Protein AF-A0A7W1N131-F1 (afdb_monomer_lite)

Sequence (210 aa):
MSRPLPNRALHAVFGRINRRRQWHELPFPISLLNLLSLRLDLRDKNLFDSSQKIQEHGTEEPPAEARTARTPEGLWNDLNDPEMGSSGSSFSRNIDPRRVRPEKPPRLYDPSPREVSLELMTRDEFKPATTLNVLAAAWIQFENHNWFFHGRGEPDQILEVPLEPGDHWPEGDPMYIRRTVSVPAHHGGASGDRSGSAGSSAGRNGGGQS

Secondary structure (DSSP, 8-state):
-PPPHHHHHHHHHHHHHTTTS-GGGS-HHHHHHHHHHHHHHHHHHS-B--SSPPPSS-SSPPPGGGGTS--TT-TTSSSS-TTTT-TTPPP-BSS-GGG-----TTGGGSS-HHHHIIIII--SS----TT--HHHHHHHHHHHHHH-------TT-EEEEPPPTT---TT-SSEEEEPPP---SS-----S------------------

Foldseek 3Di:
DDDDPVLVVLCVVLVVVVVPDPLVRDDPVSSVSSVVSVVSVLVVQFWAAFQDDAFPAAPDQDDPVLVPDADPQRACVPVRGRCVQGPPDDDTTRHDVVVDDDDDPPVVCVPHPVVCCVPPVDDPDDDDPPVDDVVVVVVVVVVCVVRDDQDPADPPQWDFGADDPPDDDPVDHGDIDHDGDDDDRHDPDPPDDPDDDPPDPPDDDDDDDD

Radius of gyration: 24.12 Å; chains: 1; bounding box: 49×58×66 Å

Structure (mmCIF, N/CA/C/O backbone):
data_AF-A0A7W1N131-F1
#
_entry.id   AF-A0A7W1N131-F1
#
loop_
_atom_site.group_PDB
_atom_site.id
_atom_site.type_symbol
_atom_site.label_atom_id
_atom_site.label_alt_id
_atom_site.label_comp_id
_atom_site.label_asym_id
_atom_site.label_entity_id
_atom_site.label_seq_id
_atom_site.pdbx_PDB_ins_code
_atom_site.Cartn_x
_atom_site.Cartn_y
_atom_site.Cartn_z
_atom_site.occupancy
_atom_site.B_iso_or_equiv
_atom_site.auth_seq_id
_atom_site.auth_comp_id
_atom_site.auth_asym_id
_atom_site.auth_atom_id
_atom_site.pdbx_PDB_model_num
ATOM 1 N N . MET A 1 1 ? -3.889 1.686 -25.095 1.00 50.09 1 MET A N 1
ATOM 2 C CA . MET A 1 1 ? -2.960 0.990 -26.015 1.00 50.09 1 MET A CA 1
ATOM 3 C C . MET A 1 1 ? -3.335 -0.484 -26.105 1.00 50.09 1 MET A C 1
ATOM 5 O O . MET A 1 1 ? -3.757 -1.055 -25.105 1.00 50.09 1 MET A O 1
ATOM 9 N N . SER A 1 2 ? -3.231 -1.094 -27.286 1.00 67.31 2 SER A N 1
ATOM 10 C CA . SER A 1 2 ? -3.505 -2.525 -27.478 1.00 67.31 2 SER A CA 1
ATOM 11 C C . SER A 1 2 ? -2.380 -3.367 -26.874 1.00 67.31 2 SER A C 1
ATOM 13 O O . SER A 1 2 ? -1.212 -3.140 -27.175 1.00 67.31 2 SER A O 1
ATOM 15 N N . ARG A 1 3 ? -2.725 -4.337 -26.017 1.00 80.44 3 ARG A N 1
ATOM 16 C CA . ARG A 1 3 ? -1.750 -5.213 -25.341 1.00 80.44 3 ARG A CA 1
ATOM 17 C C . ARG A 1 3 ? -0.919 -6.001 -26.370 1.00 80.44 3 ARG A C 1
ATOM 19 O O . ARG A 1 3 ? -1.519 -6.522 -27.320 1.00 80.44 3 ARG A O 1
ATOM 26 N N . PRO A 1 4 ? 0.401 -6.174 -26.166 1.00 86.88 4 PRO A N 1
ATOM 27 C CA . PRO A 1 4 ? 1.233 -7.011 -27.027 1.00 86.88 4 PRO A CA 1
ATOM 28 C C . PRO A 1 4 ? 0.665 -8.430 -27.170 1.00 86.88 4 PRO A C 1
ATOM 30 O O . PRO A 1 4 ? 0.125 -8.995 -26.213 1.00 86.88 4 PRO A O 1
ATOM 33 N N . LEU A 1 5 ? 0.802 -9.029 -28.356 1.00 87.19 5 LEU A N 1
ATOM 34 C CA . LEU A 1 5 ? 0.310 -10.387 -28.633 1.00 87.19 5 LEU A CA 1
ATOM 35 C C . LEU A 1 5 ? 0.830 -11.447 -27.638 1.00 87.19 5 LEU A C 1
ATOM 37 O O . LEU A 1 5 ? 0.005 -12.235 -27.168 1.00 87.19 5 LEU A O 1
ATOM 41 N N . PRO A 1 6 ? 2.119 -11.449 -27.232 1.00 89.31 6 PRO A N 1
ATOM 42 C CA . PRO A 1 6 ? 2.617 -12.400 -26.236 1.00 89.31 6 PRO A CA 1
ATOM 43 C C . PRO A 1 6 ? 1.904 -12.281 -24.882 1.00 89.31 6 PRO A C 1
ATOM 45 O O . PRO A 1 6 ? 1.507 -13.293 -24.309 1.00 89.31 6 PRO A O 1
ATOM 48 N N . ASN A 1 7 ? 1.648 -11.056 -24.406 1.00 91.50 7 ASN A N 1
ATOM 49 C CA . ASN A 1 7 ? 0.940 -10.821 -23.142 1.00 91.50 7 ASN A CA 1
ATOM 50 C C . ASN A 1 7 ? -0.492 -11.362 -23.207 1.00 91.50 7 ASN A C 1
ATOM 52 O O . ASN A 1 7 ? -0.981 -11.968 -22.256 1.00 91.50 7 ASN A O 1
ATOM 56 N N . ARG A 1 8 ? -1.171 -11.174 -24.347 1.00 91.19 8 ARG A N 1
ATOM 57 C CA . ARG A 1 8 ? -2.528 -11.698 -24.564 1.00 91.19 8 ARG A CA 1
ATOM 58 C C . ARG A 1 8 ? -2.553 -13.224 -24.577 1.00 91.19 8 ARG A C 1
ATOM 60 O O . ARG A 1 8 ? -3.472 -13.807 -24.008 1.00 91.19 8 ARG A O 1
ATOM 67 N N . ALA A 1 9 ? -1.564 -13.855 -25.207 1.00 93.25 9 ALA A N 1
ATOM 68 C CA . ALA A 1 9 ? -1.443 -15.309 -25.248 1.00 93.25 9 ALA A CA 1
ATOM 69 C C . ALA A 1 9 ? -1.179 -15.889 -23.850 1.00 93.25 9 ALA A C 1
ATOM 71 O O . ALA A 1 9 ? -1.904 -16.787 -23.421 1.00 93.25 9 ALA A O 1
ATOM 72 N N . LEU A 1 10 ? -0.215 -15.322 -23.113 1.00 94.12 10 LEU A N 1
ATOM 73 C CA . LEU A 1 10 ? 0.076 -15.700 -21.725 1.00 94.12 10 LEU A CA 1
ATOM 74 C C . LEU A 1 10 ? -1.170 -15.571 -20.841 1.00 94.12 10 LEU A C 1
ATOM 76 O O . LEU A 1 10 ? -1.561 -16.546 -20.199 1.00 94.12 10 LEU A O 1
ATOM 80 N N . HIS A 1 11 ? -1.855 -14.424 -20.902 1.00 94.50 11 HIS A N 1
ATOM 81 C CA . HIS A 1 11 ? -3.104 -14.196 -20.176 1.00 94.50 11 HIS A CA 1
ATOM 82 C C . HIS A 1 11 ? -4.180 -15.232 -20.521 1.00 94.50 11 HIS A C 1
ATOM 84 O O . HIS A 1 11 ? -4.851 -15.749 -19.632 1.00 94.50 11 HIS A O 1
ATOM 90 N N . ALA A 1 12 ? -4.367 -15.560 -21.802 1.00 95.44 12 ALA A N 1
ATOM 91 C CA . ALA A 1 12 ? -5.389 -16.517 -22.220 1.00 95.44 12 ALA A CA 1
ATOM 92 C C . ALA A 1 12 ? -5.116 -17.933 -21.683 1.00 95.44 12 ALA A C 1
ATOM 94 O O . ALA A 1 12 ? -6.045 -18.621 -21.246 1.00 95.44 12 ALA A O 1
ATOM 95 N N . VAL A 1 13 ? -3.850 -18.360 -21.697 1.00 96.31 13 VAL A N 1
ATOM 96 C CA . VAL A 1 13 ? -3.423 -19.672 -21.194 1.00 96.31 13 VAL A CA 1
ATOM 97 C C . VAL A 1 13 ? -3.519 -19.715 -19.670 1.00 96.31 13 VAL A C 1
ATOM 99 O O . VAL A 1 13 ? -4.296 -20.502 -19.121 1.00 96.31 13 VAL A O 1
ATOM 102 N N . PHE A 1 14 ? -2.787 -18.842 -18.977 1.00 97.06 14 PHE A N 1
ATOM 103 C CA . PHE A 1 14 ? -2.721 -18.859 -17.517 1.00 97.06 14 PHE A CA 1
ATOM 104 C C . PHE A 1 14 ? -4.025 -18.410 -16.869 1.00 97.06 14 PHE A C 1
ATOM 106 O O . PHE A 1 14 ? -4.427 -18.988 -15.869 1.00 97.06 14 PHE A O 1
ATOM 113 N N . GLY A 1 15 ? -4.782 -17.502 -17.483 1.00 95.00 15 GLY A N 1
ATOM 114 C CA . GLY A 1 15 ? -6.122 -17.142 -17.022 1.00 95.00 15 GLY A CA 1
ATOM 115 C C . GLY A 1 15 ? -7.105 -18.317 -17.040 1.00 95.00 15 GLY A C 1
ATOM 116 O O . GLY A 1 15 ? -8.040 -18.345 -16.241 1.00 95.00 15 GLY A O 1
ATOM 117 N N . ARG A 1 16 ? -6.914 -19.319 -17.913 1.00 96.31 16 ARG A N 1
ATOM 118 C CA . ARG A 1 16 ? -7.695 -20.568 -17.879 1.00 96.31 16 ARG A CA 1
ATOM 119 C C . ARG A 1 16 ? -7.208 -21.527 -16.797 1.00 96.31 16 ARG A C 1
ATOM 121 O O . ARG A 1 16 ? -8.047 -22.132 -16.135 1.00 96.31 16 ARG A O 1
ATOM 128 N N . ILE A 1 17 ? -5.895 -21.651 -16.617 1.00 95.81 17 ILE A N 1
ATOM 129 C CA . ILE A 1 17 ? -5.284 -22.490 -15.572 1.00 95.81 17 ILE A CA 1
ATOM 130 C C . ILE A 1 17 ? -5.673 -21.974 -14.177 1.00 95.81 17 ILE A C 1
ATOM 132 O O . ILE A 1 17 ? -6.171 -22.744 -13.357 1.00 95.81 17 ILE A O 1
ATOM 136 N N . ASN A 1 18 ? -5.570 -20.661 -13.960 1.00 96.62 18 ASN A N 1
ATOM 137 C CA . ASN A 1 18 ? -5.811 -19.984 -12.681 1.00 96.62 18 ASN A CA 1
ATOM 138 C C . ASN A 1 18 ? -7.262 -20.066 -12.191 1.00 96.62 18 ASN A C 1
ATOM 140 O O . ASN A 1 18 ? -7.528 -19.829 -11.020 1.00 96.62 18 ASN A O 1
ATOM 144 N N . ARG A 1 19 ? -8.213 -20.457 -13.053 1.00 95.88 19 ARG A N 1
ATOM 145 C CA . ARG A 1 19 ? -9.587 -20.771 -12.620 1.00 95.88 19 ARG A CA 1
ATOM 146 C C . ARG A 1 19 ? -9.698 -22.084 -11.849 1.00 95.88 19 ARG A C 1
ATOM 148 O O . ARG A 1 19 ? -10.736 -22.330 -11.249 1.00 95.88 19 ARG A O 1
ATOM 155 N N . ARG A 1 20 ? -8.692 -22.957 -11.933 1.00 96.31 20 ARG A N 1
ATOM 156 C CA . ARG A 1 20 ? -8.717 -24.294 -11.319 1.00 96.31 20 ARG A CA 1
ATOM 157 C C . ARG A 1 20 ? -7.539 -24.581 -10.400 1.00 96.31 20 ARG A C 1
ATOM 159 O O . ARG A 1 20 ? -7.672 -25.434 -9.535 1.00 96.31 20 ARG A O 1
ATOM 166 N N . ARG A 1 21 ? -6.392 -23.945 -10.628 1.00 96.50 21 ARG A N 1
ATOM 167 C CA . ARG A 1 21 ? -5.143 -24.186 -9.899 1.00 96.50 21 ARG A CA 1
ATOM 168 C C . ARG A 1 21 ? -4.492 -22.861 -9.561 1.00 96.50 21 ARG A C 1
ATOM 170 O O . ARG A 1 21 ? -4.391 -22.012 -10.443 1.00 96.50 21 ARG A O 1
ATOM 177 N N . GLN A 1 22 ? -4.023 -22.695 -8.331 1.00 95.94 22 GLN A N 1
ATOM 178 C CA . GLN A 1 22 ? -3.212 -21.533 -7.985 1.00 95.94 22 GLN A CA 1
ATOM 179 C C . GLN A 1 22 ? -1.787 -21.678 -8.531 1.00 95.94 22 GLN A C 1
ATOM 181 O O . GLN A 1 22 ? -1.296 -22.781 -8.769 1.00 95.94 22 GLN A O 1
ATOM 186 N N . TRP A 1 23 ? -1.097 -20.553 -8.729 1.00 96.69 23 TRP A N 1
ATOM 187 C CA . TRP A 1 23 ? 0.256 -20.528 -9.299 1.00 96.69 23 TRP A CA 1
ATOM 188 C C . TRP A 1 23 ? 1.265 -21.371 -8.496 1.00 96.69 23 TRP A C 1
ATOM 190 O O . TRP A 1 23 ? 2.128 -22.017 -9.088 1.00 96.69 23 TRP A O 1
ATOM 200 N N . HIS A 1 24 ? 1.128 -21.417 -7.167 1.00 96.44 24 HIS A N 1
ATOM 201 C CA . HIS A 1 24 ? 2.013 -22.161 -6.263 1.00 96.44 24 HIS A CA 1
ATOM 202 C C . HIS A 1 24 ? 1.765 -23.679 -6.261 1.00 96.44 24 HIS A C 1
ATOM 204 O O . HIS A 1 24 ? 2.574 -24.422 -5.719 1.00 96.44 24 HIS A O 1
ATOM 210 N N . GLU A 1 25 ? 0.682 -24.153 -6.885 1.00 97.62 25 GLU A N 1
ATOM 211 C CA . GLU A 1 25 ? 0.408 -25.587 -7.064 1.00 97.62 25 GLU A CA 1
ATOM 212 C C . GLU A 1 25 ? 1.089 -26.168 -8.319 1.00 97.62 25 GLU A C 1
ATOM 214 O O . GLU A 1 25 ? 1.029 -27.373 -8.563 1.00 97.62 25 GLU A O 1
ATOM 219 N N . LEU A 1 26 ? 1.690 -25.321 -9.161 1.00 97.06 26 LEU A N 1
ATOM 220 C CA . LEU A 1 26 ? 2.312 -25.725 -10.422 1.00 97.06 26 LEU A CA 1
ATOM 221 C C . LEU A 1 26 ? 3.798 -26.066 -10.229 1.00 97.06 26 LEU A C 1
ATOM 223 O O . LEU A 1 26 ? 4.449 -25.489 -9.355 1.00 97.06 26 LEU A O 1
ATOM 227 N N . PRO A 1 27 ? 4.387 -26.919 -11.092 1.00 98.00 27 PRO A N 1
ATOM 228 C CA . PRO A 1 27 ? 5.832 -27.122 -11.119 1.00 98.00 27 PRO A CA 1
ATOM 229 C C . PRO A 1 27 ? 6.584 -25.794 -11.242 1.00 98.00 27 PRO A C 1
ATOM 231 O O . PRO A 1 27 ? 6.172 -24.918 -12.007 1.00 98.00 27 PRO A O 1
ATOM 234 N N . PHE A 1 28 ? 7.702 -25.661 -10.523 1.00 97.69 28 PHE A N 1
ATOM 235 C CA . PHE A 1 28 ? 8.413 -24.390 -10.335 1.00 97.69 28 PHE A CA 1
ATOM 236 C C . PHE A 1 28 ? 8.625 -23.559 -11.623 1.00 97.69 28 PHE A C 1
ATOM 238 O O . PHE A 1 28 ? 8.262 -22.381 -11.620 1.00 97.69 28 PHE A O 1
ATOM 245 N N . PRO A 1 29 ? 9.092 -24.120 -12.760 1.00 97.69 29 PRO A N 1
ATOM 246 C CA . PRO A 1 29 ? 9.265 -23.328 -13.982 1.00 97.69 29 PRO A CA 1
ATOM 247 C C . PRO A 1 29 ? 7.946 -22.768 -14.538 1.00 97.69 29 PRO A C 1
ATOM 249 O O . PRO A 1 29 ? 7.892 -21.644 -15.032 1.00 97.69 29 PRO A O 1
ATOM 252 N N . ILE A 1 30 ? 6.861 -23.539 -14.434 1.00 97.38 30 ILE A N 1
ATOM 253 C CA . ILE A 1 30 ? 5.528 -23.138 -14.901 1.00 97.38 30 ILE A CA 1
ATOM 254 C C . ILE A 1 30 ? 4.941 -22.082 -13.960 1.00 97.38 30 ILE A C 1
ATOM 256 O O . ILE A 1 30 ? 4.332 -21.117 -14.417 1.00 97.38 30 ILE A O 1
ATOM 260 N N . SER A 1 31 ? 5.154 -22.248 -12.655 1.00 97.69 31 SER A N 1
ATOM 261 C CA . SER A 1 31 ? 4.778 -21.278 -11.627 1.00 97.69 31 SER A CA 1
ATOM 262 C C . SER A 1 31 ? 5.412 -19.905 -11.888 1.00 97.69 31 SER A C 1
ATOM 264 O O . SER A 1 31 ? 4.710 -18.892 -11.894 1.00 97.69 31 SER A O 1
ATOM 266 N N . LEU A 1 32 ? 6.701 -19.867 -12.249 1.00 98.00 32 LEU A N 1
ATOM 267 C CA . LEU A 1 32 ? 7.396 -18.629 -12.611 1.00 98.00 32 LEU A CA 1
ATOM 268 C C . LEU A 1 32 ? 6.794 -17.952 -13.856 1.00 98.00 32 LEU A C 1
ATOM 270 O O . LEU A 1 32 ? 6.577 -16.739 -13.861 1.00 98.00 32 LEU A O 1
ATOM 274 N N . LEU A 1 33 ? 6.469 -18.726 -14.898 1.00 97.12 33 LEU A N 1
ATOM 275 C CA . LEU A 1 33 ? 5.791 -18.200 -16.091 1.00 97.12 33 LEU A CA 1
ATOM 276 C C . LEU A 1 33 ? 4.380 -17.680 -15.777 1.00 97.12 33 LEU A C 1
ATOM 278 O O . LEU A 1 33 ? 3.956 -16.663 -16.330 1.00 97.12 33 LEU A O 1
ATOM 282 N N . ASN A 1 34 ? 3.666 -18.341 -14.866 1.00 97.75 34 ASN A N 1
ATOM 283 C CA . ASN A 1 34 ? 2.354 -17.898 -14.410 1.00 97.75 34 ASN A CA 1
ATOM 284 C C . ASN A 1 34 ? 2.450 -16.559 -13.663 1.00 97.75 34 ASN A C 1
ATOM 286 O O . ASN A 1 34 ? 1.715 -15.624 -13.977 1.00 97.75 34 ASN A O 1
ATOM 290 N N . LEU A 1 35 ? 3.415 -16.421 -12.746 1.00 97.62 35 LEU A N 1
ATOM 291 C CA . LEU A 1 35 ? 3.687 -15.161 -12.048 1.00 97.62 35 LEU A CA 1
ATOM 292 C C . LEU A 1 35 ? 4.026 -14.024 -13.020 1.00 97.62 35 LEU A C 1
ATOM 294 O O . LEU A 1 35 ? 3.529 -12.910 -12.853 1.00 97.62 35 LEU A O 1
ATOM 298 N N . LEU A 1 36 ? 4.808 -14.297 -14.071 1.00 96.75 36 LEU A N 1
ATOM 299 C CA . LEU A 1 36 ? 5.061 -13.318 -15.129 1.00 96.75 36 LEU A CA 1
ATOM 300 C C . LEU A 1 36 ? 3.761 -12.902 -15.833 1.00 96.75 36 LEU A C 1
ATOM 302 O O . LEU A 1 36 ? 3.522 -11.708 -16.010 1.00 96.75 36 LEU A O 1
ATOM 306 N N . SER A 1 37 ? 2.898 -13.859 -16.192 1.00 96.62 37 SER A N 1
ATOM 307 C CA . SER A 1 37 ? 1.594 -13.560 -16.799 1.00 96.62 37 SER A CA 1
ATOM 308 C C . SER A 1 37 ? 0.731 -12.679 -15.893 1.00 96.62 37 SER A C 1
ATOM 310 O O . SER A 1 37 ? 0.180 -11.683 -16.361 1.00 96.62 37 SER A O 1
ATOM 312 N N . LEU A 1 38 ? 0.639 -13.011 -14.601 1.00 96.19 38 LEU A N 1
ATOM 313 C CA . LEU A 1 38 ? -0.103 -12.227 -13.611 1.00 96.19 38 LEU A CA 1
ATOM 314 C C . LEU A 1 38 ? 0.469 -10.810 -13.478 1.00 96.19 38 LEU A C 1
ATOM 316 O O . LEU A 1 38 ? -0.285 -9.840 -13.486 1.00 96.19 38 LEU A O 1
ATOM 320 N N . ARG A 1 39 ? 1.798 -10.664 -13.431 1.00 96.81 39 ARG A N 1
ATOM 321 C CA . ARG A 1 39 ? 2.465 -9.355 -13.376 1.00 96.81 39 ARG A CA 1
ATOM 322 C C . ARG A 1 39 ? 2.143 -8.493 -14.596 1.00 96.81 39 ARG A C 1
ATOM 324 O O . ARG A 1 39 ? 1.867 -7.307 -14.438 1.00 96.81 39 ARG A O 1
ATOM 331 N N . LEU A 1 40 ? 2.177 -9.068 -15.799 1.00 95.75 40 LEU A N 1
ATOM 332 C CA . LEU A 1 40 ? 1.840 -8.353 -17.036 1.00 95.75 40 LEU A CA 1
ATOM 333 C C . LEU A 1 40 ? 0.357 -7.958 -17.070 1.00 95.75 40 LEU A C 1
ATOM 335 O O . LEU A 1 40 ? 0.021 -6.869 -17.524 1.00 95.75 40 LEU A O 1
ATOM 339 N N . ASP A 1 41 ? -0.533 -8.809 -16.553 1.00 94.62 41 ASP A N 1
ATOM 340 C CA . ASP A 1 41 ? -1.945 -8.465 -16.369 1.00 94.62 41 ASP A CA 1
ATOM 341 C C . ASP A 1 41 ? -2.156 -7.291 -15.424 1.00 94.62 41 ASP A C 1
ATOM 343 O O . ASP A 1 41 ? -2.875 -6.361 -15.787 1.00 94.62 41 ASP A O 1
ATOM 347 N N . LEU A 1 42 ? -1.508 -7.308 -14.260 1.00 95.12 42 LEU A N 1
ATOM 348 C CA . LEU A 1 42 ? -1.612 -6.229 -13.284 1.00 95.12 42 LEU A CA 1
ATOM 349 C C . LEU A 1 42 ? -0.992 -4.929 -13.813 1.00 95.12 42 LEU A C 1
ATOM 351 O O . LEU A 1 42 ? -1.585 -3.866 -13.669 1.00 95.12 42 LEU A O 1
ATOM 355 N N . ARG A 1 43 ? 0.152 -4.986 -14.502 1.00 94.00 43 ARG A N 1
ATOM 356 C CA . ARG A 1 43 ? 0.754 -3.788 -15.110 1.00 94.00 43 ARG A CA 1
ATOM 357 C C . ARG A 1 43 ? -0.170 -3.141 -16.144 1.00 94.00 43 ARG A C 1
ATOM 359 O O . ARG A 1 43 ? -0.268 -1.922 -16.184 1.00 94.00 43 ARG A O 1
ATOM 366 N N . ASP A 1 44 ? -0.862 -3.948 -16.947 1.00 91.06 44 ASP A N 1
ATOM 367 C CA . ASP A 1 44 ? -1.734 -3.443 -18.011 1.00 91.06 44 ASP A CA 1
ATOM 368 C C . ASP A 1 44 ? -3.110 -2.972 -17.502 1.00 91.06 44 ASP A C 1
ATOM 370 O O . ASP A 1 44 ? -3.787 -2.214 -18.198 1.00 91.06 44 ASP A O 1
ATOM 374 N N . LYS A 1 45 ? -3.574 -3.464 -16.343 1.00 91.56 45 LYS A N 1
ATOM 375 C CA . LYS A 1 45 ? -4.967 -3.286 -15.879 1.00 91.56 45 LYS A CA 1
ATOM 376 C C . LYS A 1 45 ? -5.111 -2.649 -14.496 1.00 91.56 45 LYS A C 1
ATOM 378 O O . LYS A 1 45 ? -6.236 -2.343 -14.108 1.00 91.56 45 LYS A O 1
ATOM 383 N N . ASN A 1 46 ? -4.021 -2.488 -13.750 1.00 95.00 46 ASN A N 1
ATOM 384 C CA . ASN A 1 46 ? -4.029 -2.100 -12.338 1.00 95.00 46 ASN A CA 1
ATOM 385 C C . ASN A 1 46 ? -3.026 -0.982 -12.030 1.00 95.00 46 ASN A C 1
ATOM 387 O O . ASN A 1 46 ? -2.550 -0.886 -10.903 1.00 95.00 46 ASN A O 1
ATOM 391 N N . LEU A 1 47 ? -2.688 -0.143 -13.007 1.00 92.88 47 LEU A N 1
ATOM 392 C CA . LEU A 1 47 ? -1.942 1.095 -12.788 1.00 92.88 47 LEU A CA 1
ATOM 393 C C . LEU A 1 47 ? -2.810 2.250 -13.285 1.00 92.88 47 LEU A C 1
ATOM 395 O O . LEU A 1 47 ? -3.027 2.390 -14.487 1.00 92.88 47 LEU A O 1
ATOM 399 N N . PHE A 1 48 ? -3.366 3.012 -12.347 1.00 89.44 48 PHE A N 1
ATOM 400 C CA . PHE A 1 48 ? -4.190 4.182 -12.622 1.00 89.44 48 PHE A CA 1
ATOM 401 C C . PHE A 1 48 ? -3.562 5.401 -11.965 1.00 89.44 48 PHE A C 1
ATOM 403 O O . PHE A 1 48 ? -3.365 5.425 -10.744 1.00 89.44 48 PHE A O 1
ATOM 410 N N . ASP A 1 49 ? -3.288 6.408 -12.785 1.00 84.38 49 ASP A N 1
ATOM 411 C CA . ASP A 1 49 ? -2.764 7.684 -12.322 1.00 84.38 49 ASP A CA 1
ATOM 412 C C . ASP A 1 49 ? -3.802 8.421 -11.470 1.00 84.38 49 ASP A C 1
ATOM 414 O O . ASP A 1 49 ? -5.014 8.172 -11.536 1.00 84.38 49 ASP A O 1
ATOM 418 N N . SER A 1 50 ? -3.300 9.308 -10.622 1.00 74.19 50 SER A N 1
ATOM 4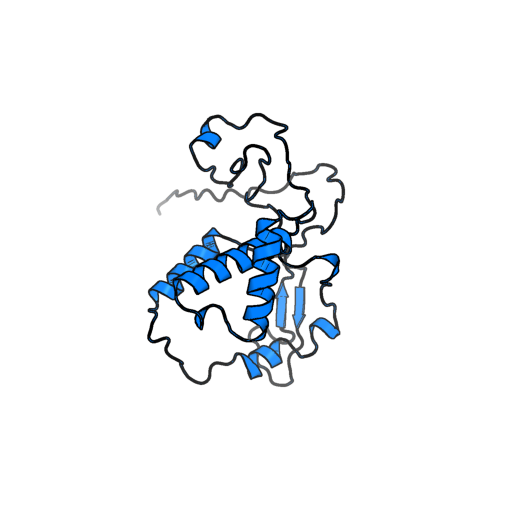19 C CA . SER A 1 50 ? -4.102 10.198 -9.793 1.00 74.19 50 SER A CA 1
ATOM 420 C C . SER A 1 50 ? -4.520 11.448 -10.590 1.00 74.19 50 SER A C 1
ATOM 422 O O . SER A 1 50 ? -4.689 11.412 -11.808 1.00 74.19 50 SER A O 1
ATOM 424 N N . SER A 1 51 ? -4.750 12.566 -9.902 1.00 66.62 51 SER A N 1
ATOM 425 C CA . SER A 1 51 ? -5.173 13.830 -10.504 1.00 66.62 51 SER A CA 1
ATOM 426 C C . SER A 1 51 ? -4.111 14.510 -11.363 1.00 66.62 51 SER A C 1
ATOM 428 O O . SER A 1 51 ? -4.471 15.382 -12.149 1.00 66.62 51 SER A O 1
ATOM 430 N N . GLN A 1 52 ? -2.836 14.138 -11.239 1.00 71.62 52 GLN A N 1
ATOM 431 C CA . GLN A 1 52 ? -1.760 14.634 -12.092 1.00 71.62 52 GLN A CA 1
ATOM 432 C C . GLN A 1 52 ? -1.417 13.582 -13.144 1.00 71.62 52 GLN A C 1
ATOM 434 O O . GLN A 1 52 ? -1.160 12.422 -12.825 1.00 71.62 52 GLN A O 1
ATOM 439 N N . LYS A 1 53 ? -1.435 13.995 -14.413 1.00 79.94 53 LYS A N 1
ATOM 440 C CA . LYS A 1 53 ? -1.003 13.137 -15.511 1.00 79.94 53 LYS A CA 1
ATOM 441 C C . LYS A 1 53 ? 0.521 13.041 -15.476 1.00 79.94 53 LYS A C 1
ATOM 443 O O . LYS A 1 53 ? 1.178 14.077 -15.434 1.00 79.94 53 LYS A O 1
ATOM 448 N N . ILE A 1 54 ? 1.039 11.818 -15.563 1.00 84.50 54 ILE A N 1
ATOM 449 C CA . ILE A 1 54 ? 2.472 11.565 -15.718 1.00 84.50 54 ILE A CA 1
ATOM 450 C C . ILE A 1 54 ? 3.004 12.310 -16.947 1.00 84.50 54 ILE A C 1
ATOM 452 O O . ILE A 1 54 ? 2.394 12.273 -18.025 1.00 84.50 54 ILE A O 1
ATOM 456 N N . GLN A 1 55 ? 4.147 12.969 -16.784 1.00 86.88 55 GLN A N 1
ATOM 457 C CA . GLN A 1 55 ? 4.835 13.632 -17.885 1.00 86.88 55 GLN A CA 1
ATOM 458 C C . GLN A 1 55 ? 5.591 12.602 -18.729 1.00 86.88 55 GLN A C 1
ATOM 460 O O . GLN A 1 55 ? 6.499 11.922 -18.266 1.00 86.88 55 GLN A O 1
ATOM 465 N N . GLU A 1 56 ? 5.209 12.476 -20.000 1.00 86.94 56 GLU A N 1
ATOM 466 C CA . GLU A 1 56 ? 5.865 11.553 -20.942 1.00 86.94 56 GLU A CA 1
ATOM 467 C C . GLU A 1 56 ? 7.146 12.150 -21.553 1.00 86.94 56 GLU A C 1
ATOM 469 O O . GLU A 1 56 ? 7.975 11.424 -22.105 1.00 86.94 56 GLU A O 1
ATOM 474 N N . HIS A 1 57 ? 7.311 13.472 -21.461 1.00 88.69 57 HIS A N 1
ATOM 475 C CA . HIS A 1 57 ? 8.438 1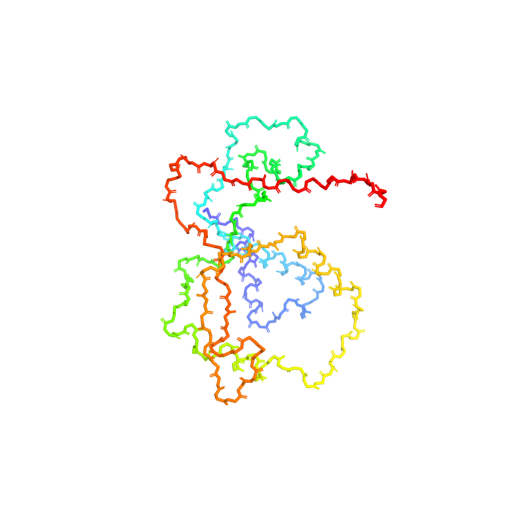4.216 -22.011 1.00 88.69 57 HIS A CA 1
ATOM 476 C C . HIS A 1 57 ? 8.889 15.281 -21.018 1.00 88.69 57 HIS A C 1
ATOM 478 O O . HIS A 1 57 ? 8.059 16.061 -20.554 1.00 88.69 57 HIS A O 1
ATOM 484 N N . GLY A 1 58 ? 10.196 15.336 -20.750 1.00 85.25 58 GLY A N 1
ATOM 485 C CA . GLY A 1 58 ? 10.779 16.368 -19.899 1.00 85.25 58 GLY A CA 1
ATOM 486 C C . GLY A 1 58 ? 10.573 17.766 -20.474 1.00 85.25 58 GLY A C 1
ATOM 487 O O . GLY A 1 58 ? 10.887 18.029 -21.637 1.00 85.25 58 GLY A O 1
ATOM 488 N N . THR A 1 59 ? 10.044 18.665 -19.650 1.00 85.38 59 THR A N 1
ATOM 489 C CA . THR A 1 59 ? 9.876 20.090 -19.975 1.00 85.38 59 THR A CA 1
ATOM 490 C C . THR A 1 59 ? 11.042 20.948 -19.494 1.00 85.38 59 THR A C 1
ATOM 492 O O . THR A 1 59 ? 11.172 22.100 -19.903 1.00 85.38 59 THR A O 1
ATOM 495 N N . GLU A 1 60 ? 11.883 20.392 -18.627 1.00 88.94 60 GLU A N 1
ATOM 496 C CA . GLU A 1 60 ? 12.975 21.064 -17.933 1.00 88.94 60 GLU A CA 1
ATOM 497 C C . GLU A 1 60 ? 14.222 20.168 -17.953 1.00 88.94 60 GLU A C 1
ATOM 499 O O . GLU A 1 60 ? 14.116 18.941 -17.953 1.00 88.94 60 GLU A O 1
ATOM 504 N N . GLU A 1 61 ? 15.411 20.774 -17.984 1.00 91.38 61 GLU A N 1
ATOM 505 C CA . GLU A 1 61 ? 16.666 20.018 -17.926 1.00 91.38 61 GLU A CA 1
ATOM 506 C C . GLU A 1 61 ? 16.941 19.591 -16.473 1.00 91.38 61 GLU A C 1
ATOM 508 O O . GLU A 1 61 ? 16.982 20.455 -15.589 1.00 91.38 61 GLU A O 1
ATOM 513 N N . PRO A 1 62 ? 17.161 18.292 -16.198 1.00 92.69 62 PRO A N 1
ATOM 514 C CA . PRO A 1 62 ? 17.442 17.822 -14.850 1.00 92.69 62 PRO A CA 1
ATOM 515 C C . PRO A 1 62 ? 18.765 18.390 -14.312 1.00 92.69 62 PRO A C 1
ATOM 517 O O . PRO A 1 62 ? 19.756 18.459 -15.052 1.00 92.69 62 PRO A O 1
ATOM 520 N N . PRO A 1 63 ? 18.848 18.699 -13.005 1.00 93.69 63 PRO A N 1
ATOM 521 C CA . PRO A 1 63 ? 20.113 19.007 -12.348 1.00 93.69 63 PRO A CA 1
ATOM 522 C C . PRO A 1 63 ? 21.153 17.912 -12.610 1.00 93.69 63 PRO A C 1
ATOM 524 O O . PRO A 1 63 ? 20.841 16.720 -12.560 1.00 93.69 63 PRO A O 1
ATOM 527 N N . ALA A 1 64 ? 22.408 18.299 -12.854 1.00 94.31 64 ALA A N 1
ATOM 528 C CA . ALA A 1 64 ? 23.466 17.349 -13.211 1.00 94.31 64 ALA A CA 1
ATOM 529 C C . ALA A 1 64 ? 23.627 16.222 -12.171 1.00 94.31 64 ALA A C 1
ATOM 531 O O . ALA A 1 64 ? 23.822 15.062 -12.528 1.00 94.31 64 ALA A O 1
ATOM 532 N N . GLU A 1 65 ? 23.483 16.559 -10.889 1.00 94.06 65 GLU A N 1
ATOM 533 C CA . GLU A 1 65 ? 23.577 15.628 -9.762 1.00 94.06 65 GLU A CA 1
ATOM 534 C C . GLU A 1 65 ? 22.454 14.582 -9.718 1.00 94.06 65 GLU A C 1
ATOM 536 O O . GLU A 1 65 ? 22.717 13.435 -9.346 1.00 94.06 65 GLU A O 1
ATOM 541 N N . ALA A 1 66 ? 21.242 14.916 -10.181 1.00 94.06 66 ALA A N 1
ATOM 542 C CA . ALA A 1 66 ? 20.090 14.008 -10.180 1.00 94.06 66 ALA A CA 1
ATOM 543 C C . ALA A 1 66 ? 20.298 12.783 -11.087 1.00 94.06 66 ALA A C 1
ATOM 545 O O . ALA A 1 66 ? 19.710 11.726 -10.877 1.00 94.06 66 ALA A O 1
ATOM 546 N N . ARG A 1 67 ? 21.200 12.885 -12.073 1.00 93.25 67 ARG A N 1
ATOM 547 C CA . ARG A 1 67 ? 21.566 11.770 -12.961 1.00 93.25 67 ARG A CA 1
ATOM 548 C C . ARG A 1 67 ? 22.418 10.704 -12.267 1.00 93.25 67 ARG A C 1
ATOM 550 O O . ARG A 1 67 ? 22.557 9.603 -12.794 1.00 93.25 67 ARG A O 1
ATOM 557 N N . THR A 1 68 ? 23.018 11.024 -11.120 1.00 95.56 68 THR A N 1
ATOM 558 C CA . THR A 1 68 ? 23.987 10.149 -10.435 1.00 95.56 68 THR A CA 1
ATOM 559 C C . THR A 1 68 ? 23.688 9.913 -8.960 1.00 95.56 68 THR A C 1
ATOM 561 O O . THR A 1 68 ? 24.230 8.976 -8.376 1.00 95.56 68 THR A O 1
ATOM 564 N N . ALA A 1 69 ? 22.840 10.737 -8.349 1.00 95.69 69 ALA A N 1
ATOM 565 C CA . ALA A 1 69 ? 22.535 10.687 -6.930 1.00 95.69 69 ALA A CA 1
ATOM 566 C C . ALA A 1 69 ? 21.035 10.865 -6.678 1.00 95.69 69 ALA A C 1
ATOM 568 O O . ALA A 1 69 ? 20.315 11.472 -7.467 1.00 95.69 69 ALA A O 1
ATOM 569 N N . ARG A 1 70 ? 20.569 10.334 -5.544 1.00 95.88 70 ARG A N 1
ATOM 570 C CA . ARG A 1 70 ? 19.206 10.567 -5.061 1.00 95.88 70 ARG A CA 1
ATOM 571 C C . ARG A 1 70 ? 19.140 11.932 -4.391 1.00 95.88 70 ARG A C 1
ATOM 573 O O . ARG A 1 70 ? 19.984 12.241 -3.552 1.00 95.88 70 ARG A O 1
ATOM 580 N N . THR A 1 71 ? 18.119 12.703 -4.727 1.00 95.00 71 THR A N 1
ATOM 581 C CA . THR A 1 71 ? 17.808 13.953 -4.033 1.00 95.00 71 THR A CA 1
ATOM 582 C C . THR A 1 71 ? 17.106 13.649 -2.699 1.00 95.00 71 THR A C 1
ATOM 584 O O . THR A 1 71 ? 16.405 12.634 -2.604 1.00 95.00 71 THR A O 1
ATOM 587 N N . PRO A 1 72 ? 17.274 14.485 -1.658 1.00 93.88 72 PRO A N 1
ATOM 588 C CA . PRO A 1 72 ? 16.636 14.262 -0.356 1.00 93.88 72 PRO A CA 1
ATOM 589 C C . PRO A 1 72 ? 15.103 14.197 -0.429 1.00 93.88 72 PRO A C 1
ATOM 591 O O . PRO A 1 72 ? 14.483 13.388 0.256 1.00 93.88 72 PRO A O 1
ATOM 594 N N . GLU A 1 73 ? 14.491 15.002 -1.298 1.00 92.25 73 GLU A N 1
ATOM 595 C CA . GLU A 1 73 ? 13.041 15.070 -1.499 1.00 92.25 73 GLU A CA 1
ATOM 596 C C . GLU A 1 73 ? 12.523 14.038 -2.516 1.00 92.25 73 GLU A C 1
ATOM 598 O O . GLU A 1 73 ? 11.309 13.929 -2.714 1.00 92.25 73 GLU A O 1
ATOM 603 N N . GLY A 1 74 ? 13.420 13.289 -3.169 1.00 94.31 74 GLY A N 1
ATOM 604 C CA . GLY A 1 74 ? 13.093 12.287 -4.188 1.00 94.31 74 GLY A CA 1
ATOM 605 C C . GLY A 1 74 ? 12.751 12.849 -5.573 1.00 94.31 74 GLY A C 1
ATOM 606 O O . GLY A 1 74 ? 12.325 12.088 -6.437 1.00 94.31 74 GLY A O 1
ATOM 607 N N . LEU A 1 75 ? 12.941 14.152 -5.796 1.00 93.62 75 LEU A N 1
ATOM 608 C CA . LEU A 1 75 ? 12.780 14.801 -7.099 1.00 93.62 75 LEU A CA 1
ATOM 609 C C . LEU A 1 75 ? 13.751 14.243 -8.148 1.00 93.62 75 LEU A C 1
ATOM 611 O O . LEU A 1 75 ? 14.871 13.839 -7.818 1.00 93.62 75 LEU A O 1
ATOM 615 N N . TRP A 1 76 ? 13.338 14.316 -9.415 1.00 94.81 76 TRP A N 1
ATOM 616 C CA . TRP A 1 76 ? 14.135 13.965 -10.595 1.00 94.81 76 TRP A CA 1
ATOM 617 C C . TRP A 1 76 ? 14.574 12.497 -10.654 1.00 94.81 76 TRP A C 1
ATOM 619 O O . TRP A 1 76 ? 15.601 12.171 -11.248 1.00 94.81 76 TRP A O 1
ATOM 629 N N . ASN A 1 77 ? 13.793 11.594 -10.048 1.00 94.19 77 ASN A N 1
ATOM 630 C CA . ASN A 1 77 ? 14.012 10.157 -10.211 1.00 94.19 77 ASN A CA 1
ATOM 631 C C . ASN A 1 77 ? 13.650 9.697 -11.632 1.00 94.19 77 ASN A C 1
ATOM 633 O O . ASN A 1 77 ? 14.419 8.975 -12.267 1.00 94.19 77 ASN A O 1
ATOM 637 N N . ASP A 1 78 ? 12.507 10.165 -12.141 1.00 93.50 78 ASP A N 1
ATOM 638 C CA . ASP A 1 78 ? 12.219 10.178 -13.572 1.00 93.50 78 ASP A CA 1
ATOM 639 C C . ASP A 1 78 ? 12.714 11.511 -14.151 1.00 93.50 78 ASP A C 1
ATOM 641 O O . ASP A 1 78 ? 12.393 12.586 -13.647 1.00 93.50 78 ASP A O 1
ATOM 645 N N . LEU A 1 79 ? 13.530 11.448 -15.203 1.00 93.50 79 LEU A N 1
ATOM 646 C CA . LEU A 1 79 ? 14.094 12.642 -15.836 1.00 93.50 79 LEU A CA 1
ATOM 647 C C . LEU A 1 79 ? 13.075 13.388 -16.707 1.00 93.50 79 LEU A C 1
ATOM 649 O O . LEU A 1 79 ? 13.329 14.528 -17.084 1.00 93.50 79 LEU A O 1
ATOM 653 N N . ASN A 1 80 ? 11.954 12.749 -17.054 1.00 93.06 80 ASN A N 1
ATOM 654 C CA . ASN A 1 80 ? 10.860 13.380 -17.787 1.00 93.06 80 ASN A CA 1
ATOM 655 C C . ASN A 1 80 ? 9.779 13.936 -16.860 1.00 93.06 80 ASN A C 1
ATOM 657 O O . ASN A 1 80 ? 9.067 14.852 -17.261 1.00 93.06 80 ASN A O 1
ATOM 661 N N . ASP A 1 81 ? 9.657 13.392 -15.649 1.00 92.19 81 ASP A N 1
ATOM 662 C CA . ASP A 1 81 ? 8.657 13.796 -14.664 1.00 92.19 81 ASP A CA 1
ATOM 663 C C . ASP A 1 81 ? 9.330 14.089 -13.311 1.00 92.19 81 ASP A C 1
ATOM 665 O O . ASP A 1 81 ? 9.494 13.184 -12.483 1.00 92.19 81 ASP A O 1
ATOM 669 N N . PRO A 1 82 ? 9.745 15.349 -13.074 1.00 92.56 82 PRO A N 1
ATOM 670 C CA . PRO A 1 82 ? 10.547 15.724 -11.910 1.00 92.56 82 PRO A CA 1
ATOM 671 C C . PRO A 1 82 ? 9.905 15.383 -10.562 1.00 92.56 82 PRO A C 1
ATOM 673 O O . PRO A 1 82 ? 10.620 15.102 -9.601 1.00 92.56 82 PRO A O 1
ATOM 676 N N . GLU A 1 83 ? 8.572 15.417 -10.475 1.00 90.81 83 GLU A N 1
ATOM 677 C CA . GLU A 1 83 ? 7.818 15.163 -9.239 1.00 90.81 83 GLU A CA 1
ATOM 678 C C . GLU A 1 83 ? 7.466 13.671 -9.059 1.00 90.81 83 GLU A C 1
ATOM 680 O O . GLU A 1 83 ? 6.927 13.276 -8.020 1.00 90.81 83 GLU A O 1
ATOM 685 N N . MET A 1 84 ? 7.772 12.802 -10.034 1.00 91.25 84 MET A N 1
ATOM 686 C CA . MET A 1 84 ? 7.397 11.391 -9.957 1.00 91.25 84 MET A CA 1
ATOM 687 C C . MET A 1 84 ? 8.077 10.686 -8.778 1.00 91.25 84 MET A C 1
ATOM 689 O O . MET A 1 84 ? 9.285 10.451 -8.765 1.00 91.25 84 MET A O 1
ATOM 693 N N . GLY A 1 85 ? 7.261 10.282 -7.800 1.00 89.75 85 GLY A N 1
ATOM 694 C CA . GLY A 1 85 ? 7.718 9.575 -6.604 1.00 89.75 85 GLY A CA 1
ATOM 695 C C . GLY A 1 85 ? 8.391 10.472 -5.563 1.00 89.75 85 GLY A C 1
ATOM 696 O O . GLY A 1 85 ? 8.920 9.949 -4.582 1.00 89.75 85 GLY A O 1
ATOM 697 N N . SER A 1 86 ? 8.364 11.797 -5.741 1.00 92.94 86 SER A N 1
ATOM 698 C CA . SER A 1 86 ? 8.892 12.730 -4.750 1.00 92.94 86 SER A CA 1
ATOM 699 C C . SER A 1 86 ? 7.979 12.829 -3.527 1.00 92.94 86 SER A C 1
ATOM 701 O O . SER A 1 86 ? 6.785 12.505 -3.563 1.00 92.94 86 SER A O 1
ATOM 703 N N . SER A 1 87 ? 8.522 13.341 -2.427 1.00 91.69 87 SER A N 1
ATOM 704 C CA . SER A 1 87 ? 7.721 13.731 -1.266 1.00 91.69 87 SER A CA 1
ATOM 705 C C . SER A 1 87 ? 6.614 14.724 -1.656 1.00 91.69 87 SER A C 1
ATOM 707 O O . SER A 1 87 ? 6.792 15.567 -2.536 1.00 91.69 87 SER A O 1
ATOM 709 N N . GLY A 1 88 ? 5.439 14.591 -1.034 1.00 86.75 88 GLY A N 1
ATOM 710 C CA . GLY A 1 88 ? 4.267 15.423 -1.336 1.00 86.75 88 GLY A CA 1
ATOM 711 C C . GLY A 1 88 ? 3.509 15.043 -2.614 1.00 86.75 88 GLY A C 1
ATOM 712 O O . GLY A 1 88 ? 2.422 15.576 -2.839 1.00 86.75 88 GLY A O 1
ATOM 713 N N . SER A 1 89 ? 4.022 14.106 -3.418 1.00 86.75 89 SER A N 1
ATOM 714 C CA . SER A 1 89 ? 3.295 13.583 -4.574 1.00 86.75 89 SER A CA 1
ATOM 715 C C . SER A 1 89 ? 2.079 12.753 -4.143 1.00 86.75 89 SER A C 1
ATOM 717 O O . SER A 1 89 ? 2.024 12.143 -3.072 1.00 86.75 89 SER A O 1
ATOM 719 N N . SER A 1 90 ? 1.045 12.762 -4.980 1.00 86.12 90 SER A N 1
ATOM 720 C CA . SER A 1 90 ? -0.195 12.035 -4.705 1.00 86.12 90 SER A CA 1
ATOM 721 C C . SER A 1 90 ? -0.036 10.518 -4.869 1.00 86.12 90 SER A C 1
ATOM 723 O O . SER A 1 90 ? 0.617 10.052 -5.801 1.00 86.12 90 SER A O 1
ATOM 725 N N . PHE A 1 91 ? -0.728 9.729 -4.041 1.00 88.06 91 PHE A N 1
ATOM 726 C CA . PHE A 1 91 ? -0.820 8.281 -4.248 1.00 88.06 91 PHE A CA 1
ATOM 727 C C . PHE A 1 91 ? -1.624 7.950 -5.510 1.00 88.06 91 PHE A C 1
ATOM 729 O O . PHE A 1 91 ? -2.759 8.416 -5.662 1.00 88.06 91 PHE A O 1
ATOM 736 N N . SER A 1 92 ? -1.085 7.073 -6.356 1.00 89.06 92 SER A N 1
ATOM 737 C CA . SER A 1 92 ? -1.801 6.455 -7.479 1.00 89.06 92 SER A CA 1
ATOM 738 C C . SER A 1 92 ? -2.770 5.362 -6.994 1.00 89.06 92 SER A C 1
ATOM 740 O O . SER A 1 92 ? -2.987 5.183 -5.787 1.00 89.06 92 SER A O 1
ATOM 742 N N . ARG A 1 93 ? -3.449 4.662 -7.911 1.00 90.44 93 ARG A N 1
ATOM 743 C CA . ARG A 1 93 ? -4.412 3.602 -7.566 1.00 90.44 93 ARG A CA 1
ATOM 744 C C . ARG A 1 93 ? -4.174 2.335 -8.376 1.00 90.44 93 ARG A C 1
ATOM 746 O O . ARG A 1 93 ? -3.898 2.386 -9.570 1.00 90.44 93 ARG A O 1
ATOM 753 N N . ASN A 1 94 ? -4.377 1.180 -7.737 1.00 94.44 94 ASN A N 1
ATOM 754 C CA . ASN A 1 94 ? -4.361 -0.115 -8.427 1.00 94.44 94 ASN A CA 1
ATOM 755 C C . ASN A 1 94 ? -5.740 -0.612 -8.880 1.00 94.44 94 ASN A C 1
ATOM 757 O O . ASN A 1 94 ? -5.856 -1.631 -9.564 1.00 94.44 94 ASN A O 1
ATOM 761 N N . ILE A 1 95 ? -6.792 0.110 -8.506 1.00 91.94 95 ILE A N 1
ATOM 762 C CA . ILE A 1 95 ? -8.168 -0.118 -8.936 1.00 91.94 95 ILE A CA 1
ATOM 763 C C . ILE A 1 95 ? -8.638 1.165 -9.609 1.00 91.94 95 ILE A C 1
ATOM 765 O O . ILE A 1 95 ? -8.334 2.252 -9.121 1.00 91.94 95 ILE A O 1
ATOM 769 N N . ASP A 1 96 ? -9.381 1.027 -10.708 1.00 89.75 96 ASP A N 1
ATOM 770 C CA . ASP A 1 96 ? -9.967 2.152 -11.437 1.00 89.75 96 ASP A CA 1
ATOM 771 C C . ASP A 1 96 ? -10.735 3.069 -10.464 1.00 89.75 96 ASP A C 1
ATOM 773 O O . ASP A 1 96 ? -11.750 2.632 -9.902 1.00 89.75 96 ASP A O 1
ATOM 777 N N . PRO A 1 97 ? -10.298 4.329 -10.266 1.00 84.38 97 PRO A N 1
ATOM 778 C CA . PRO A 1 97 ? -10.946 5.260 -9.346 1.00 84.38 97 PRO A CA 1
ATOM 779 C C . PRO A 1 97 ? -12.430 5.487 -9.659 1.00 84.38 97 PRO A C 1
ATOM 781 O O . PRO A 1 97 ? -13.204 5.810 -8.767 1.00 84.38 97 PRO A O 1
ATOM 784 N N . ARG A 1 98 ? -12.875 5.264 -10.905 1.00 86.31 98 ARG A N 1
ATOM 785 C CA . ARG A 1 98 ? -14.293 5.382 -11.289 1.00 86.31 98 ARG A CA 1
ATOM 786 C C . ARG A 1 98 ? -15.166 4.271 -10.705 1.00 86.31 98 ARG A C 1
ATOM 788 O O . ARG A 1 98 ? -16.387 4.417 -10.657 1.00 86.31 98 ARG A O 1
ATOM 795 N N . ARG A 1 99 ? -14.555 3.161 -10.281 1.00 88.44 99 ARG A N 1
ATOM 796 C CA . ARG A 1 99 ? -15.231 1.992 -9.697 1.00 88.44 99 ARG A CA 1
ATOM 797 C C . ARG A 1 99 ? -15.242 2.006 -8.173 1.00 88.44 99 ARG A C 1
ATOM 799 O O . ARG A 1 99 ? -15.960 1.208 -7.581 1.00 88.44 99 ARG A O 1
ATOM 806 N N . VAL A 1 100 ? -14.466 2.887 -7.547 1.00 85.12 100 VAL A N 1
ATOM 807 C CA . VAL A 1 100 ? -14.343 2.979 -6.090 1.00 85.12 100 VAL A CA 1
ATOM 808 C C . VAL A 1 100 ? -14.870 4.335 -5.651 1.00 85.12 100 VAL A C 1
ATOM 810 O O . VAL A 1 100 ? -14.324 5.370 -6.017 1.00 85.12 100 VAL A O 1
ATOM 813 N N . ARG A 1 101 ? -15.941 4.342 -4.859 1.00 82.94 101 ARG A N 1
ATOM 814 C CA . ARG A 1 101 ? -16.460 5.567 -4.244 1.00 82.94 101 ARG A CA 1
ATOM 815 C C . ARG A 1 101 ? -16.162 5.529 -2.749 1.00 82.94 101 ARG A C 1
ATOM 817 O O . ARG A 1 101 ? -16.459 4.505 -2.137 1.00 82.94 101 ARG A O 1
ATOM 824 N N . PRO A 1 102 ? -15.596 6.603 -2.165 1.00 84.88 102 PRO A N 1
ATOM 825 C CA . PRO A 1 102 ? -15.437 6.688 -0.723 1.00 84.88 102 PRO A CA 1
ATOM 826 C C . PRO A 1 102 ? -16.788 6.551 -0.031 1.00 84.88 102 PRO A C 1
ATOM 828 O O . PRO A 1 102 ? -17.775 7.164 -0.453 1.00 84.88 102 PRO A O 1
ATOM 831 N N . GLU A 1 103 ? -16.806 5.762 1.033 1.00 89.31 103 GLU A N 1
ATOM 832 C CA . GLU A 1 103 ? -17.972 5.631 1.885 1.00 89.31 103 GLU A CA 1
ATOM 833 C C . GLU A 1 103 ? -18.256 6.941 2.621 1.00 89.31 103 GLU A C 1
ATOM 835 O O . GLU A 1 103 ? -17.328 7.654 3.010 1.00 89.31 103 GLU A O 1
ATOM 840 N N . LYS A 1 104 ? -19.535 7.269 2.819 1.00 89.75 104 LYS A N 1
ATOM 841 C CA . LYS A 1 104 ? -19.948 8.451 3.588 1.00 89.75 104 LYS A CA 1
ATOM 842 C C . LYS A 1 104 ? -20.803 8.037 4.787 1.00 89.75 104 LYS A C 1
ATOM 844 O O . LYS A 1 104 ? -21.518 7.038 4.694 1.00 89.75 104 LYS A O 1
ATOM 849 N N . PRO A 1 105 ? -20.786 8.800 5.895 1.00 89.88 105 PRO A N 1
ATOM 850 C CA . PRO A 1 105 ? -21.773 8.629 6.955 1.00 89.88 105 PRO A CA 1
ATOM 851 C C . PRO A 1 105 ? -23.212 8.693 6.399 1.00 89.88 105 PRO A C 1
ATOM 853 O O . PRO A 1 105 ? -23.458 9.455 5.458 1.00 89.88 105 PRO A O 1
ATOM 856 N N . PRO A 1 106 ? -24.159 7.907 6.944 1.00 91.06 106 PRO A N 1
ATOM 857 C CA . PRO A 1 106 ? -23.991 7.017 8.097 1.00 91.06 106 PRO A CA 1
ATOM 858 C C . PRO A 1 106 ? -23.321 5.674 7.759 1.00 91.06 106 PRO A C 1
ATOM 860 O O . PRO A 1 106 ? -22.740 5.063 8.644 1.00 91.06 106 PRO A O 1
ATOM 863 N N . ARG A 1 107 ? -23.313 5.248 6.487 1.00 92.94 107 ARG A N 1
ATOM 864 C CA . ARG A 1 107 ? -22.818 3.921 6.064 1.00 92.94 107 ARG A CA 1
ATOM 865 C C . ARG A 1 107 ? -21.322 3.696 6.317 1.00 92.94 107 ARG A C 1
ATOM 867 O O . ARG A 1 107 ? -20.880 2.561 6.399 1.00 92.94 107 ARG A O 1
ATOM 874 N N . LEU A 1 108 ? -20.541 4.766 6.476 1.00 92.56 108 LEU A N 1
ATOM 875 C CA . LEU A 1 108 ? -19.138 4.681 6.911 1.00 92.56 108 LEU A CA 1
ATOM 876 C C . LEU A 1 108 ? -18.987 4.035 8.300 1.00 92.56 108 LEU A C 1
ATOM 878 O O . LEU A 1 108 ? -17.929 3.484 8.590 1.00 92.56 108 LEU A O 1
ATOM 882 N N . TYR A 1 109 ? -20.024 4.116 9.134 1.00 93.19 109 TYR A N 1
ATOM 883 C CA . TYR A 1 109 ? -20.037 3.622 10.509 1.00 93.19 109 TYR A CA 1
ATOM 884 C C . TYR A 1 109 ? -20.941 2.397 10.699 1.00 93.19 109 TYR A C 1
ATOM 886 O O . TYR A 1 109 ? -21.280 2.076 11.831 1.00 93.19 109 TYR A O 1
ATOM 894 N N . ASP A 1 110 ? -21.358 1.744 9.610 1.00 93.62 110 ASP A N 1
ATOM 895 C CA . ASP A 1 110 ? -22.266 0.596 9.638 1.00 93.62 110 ASP A CA 1
ATOM 896 C C . ASP A 1 110 ? -21.671 -0.589 8.842 1.00 93.62 110 ASP A C 1
ATOM 898 O O . ASP A 1 110 ? -21.614 -0.522 7.605 1.00 93.62 110 ASP A O 1
ATOM 902 N N . PRO A 1 111 ? -21.187 -1.658 9.511 1.00 94.00 111 PRO A N 1
ATOM 903 C CA . PRO A 1 111 ? -21.108 -1.823 10.970 1.00 94.00 111 PRO A CA 1
ATOM 904 C C . PRO A 1 111 ? -20.093 -0.867 11.618 1.00 94.00 111 PRO A C 1
ATOM 906 O O . PRO A 1 111 ? -19.224 -0.311 10.935 1.00 94.00 111 PRO A O 1
ATOM 909 N N . SER A 1 112 ? -20.174 -0.693 12.943 1.00 93.69 112 SER A N 1
ATOM 910 C CA . SER A 1 112 ? -19.265 0.202 13.667 1.00 93.69 112 SER A CA 1
ATOM 911 C C . SER A 1 112 ? -17.807 -0.257 13.498 1.00 93.69 112 SER A C 1
ATOM 913 O O . SER A 1 112 ? -17.486 -1.414 13.779 1.00 93.69 112 SER A O 1
ATOM 915 N N . PRO A 1 113 ? -16.867 0.626 13.096 1.00 94.62 113 PRO A N 1
ATOM 916 C CA . PRO A 1 113 ? -15.448 0.278 13.029 1.00 94.62 113 PRO A CA 1
ATOM 917 C C . PRO A 1 113 ? -14.887 -0.190 14.378 1.00 94.62 113 PRO A C 1
ATOM 919 O O . PRO A 1 113 ? -13.949 -0.989 14.414 1.00 94.62 113 PRO A O 1
ATOM 922 N N . ARG A 1 114 ? -15.458 0.301 15.488 1.00 95.00 114 ARG A N 1
ATOM 923 C CA . ARG A 1 114 ? -15.081 -0.119 16.838 1.00 95.00 114 ARG A CA 1
ATOM 924 C C . ARG A 1 114 ? -15.542 -1.544 17.126 1.00 95.00 114 ARG A C 1
ATOM 926 O O . ARG A 1 114 ? -14.735 -2.339 17.594 1.00 95.00 114 ARG A O 1
ATOM 933 N N . GLU A 1 115 ? -16.779 -1.874 16.775 1.00 94.19 115 GLU A N 1
ATOM 934 C CA . GLU A 1 115 ? -17.322 -3.232 16.884 1.00 94.19 115 GLU A CA 1
ATOM 935 C C . GLU A 1 115 ? -16.503 -4.219 16.042 1.00 94.19 115 GLU A C 1
ATOM 937 O O . GLU A 1 115 ? -16.027 -5.223 16.559 1.00 94.19 115 GLU A O 1
ATOM 942 N N . VAL A 1 116 ? -16.212 -3.885 14.778 1.00 95.75 116 VAL A N 1
ATOM 943 C CA . VAL A 1 116 ? -15.354 -4.705 13.903 1.00 95.75 116 VAL A CA 1
ATOM 944 C C . VAL A 1 116 ? -13.975 -4.953 14.529 1.00 95.75 116 VAL A C 1
ATOM 946 O O . VAL A 1 116 ? -13.458 -6.068 14.462 1.00 95.75 116 VAL A O 1
ATOM 949 N N . SER A 1 117 ? -13.373 -3.930 15.145 1.00 94.94 117 SER A N 1
ATOM 950 C CA . SER A 1 117 ? -12.090 -4.061 15.847 1.00 94.94 117 SER A CA 1
ATOM 951 C C . SER A 1 117 ? -12.187 -5.022 17.035 1.00 94.94 117 SER A C 1
ATOM 953 O O . SER A 1 117 ? -11.345 -5.911 17.177 1.00 94.94 117 SER A O 1
ATOM 955 N N . LEU A 1 118 ? -13.233 -4.887 17.855 1.00 93.88 118 LEU A N 1
ATOM 956 C CA . LEU A 1 118 ? -13.437 -5.720 19.037 1.00 93.88 118 LEU A CA 1
ATOM 957 C C . LEU A 1 118 ? -13.731 -7.180 18.671 1.00 93.88 118 LEU A C 1
ATOM 959 O O . LEU A 1 118 ? -13.094 -8.074 19.219 1.00 93.88 118 LEU A O 1
ATOM 963 N N . GLU A 1 119 ? -14.619 -7.419 17.712 1.00 95.06 119 GLU A N 1
ATOM 964 C CA . GLU A 1 119 ? -15.086 -8.763 17.355 1.00 95.06 119 GLU A CA 1
ATOM 965 C C . GLU A 1 119 ? -14.100 -9.528 16.460 1.00 95.06 119 GLU A C 1
ATOM 967 O O . GLU A 1 119 ? -13.949 -10.743 16.584 1.00 95.06 119 GLU A O 1
ATOM 972 N N . LEU A 1 120 ? -13.419 -8.843 15.530 1.00 96.69 120 LEU A N 1
AT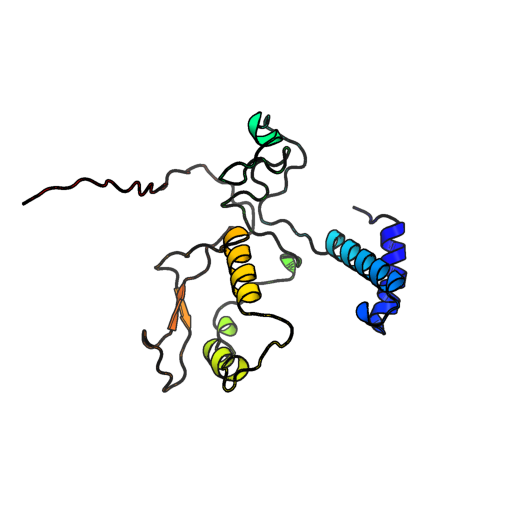OM 973 C CA . LEU A 1 120 ? -12.603 -9.508 14.502 1.00 96.69 120 LEU A CA 1
ATOM 974 C C . LEU A 1 120 ? -11.093 -9.318 14.674 1.00 96.69 120 LEU A C 1
ATOM 976 O O . LEU A 1 120 ? -10.322 -10.065 14.064 1.00 96.69 120 LEU A O 1
ATOM 980 N N . MET A 1 121 ? -10.648 -8.319 15.444 1.00 96.38 121 MET A N 1
ATOM 981 C CA . MET A 1 121 ? -9.225 -7.959 15.547 1.00 96.38 121 MET A CA 1
ATOM 982 C C . MET A 1 121 ? -8.653 -8.061 16.963 1.00 96.38 121 MET A C 1
ATOM 984 O O . MET A 1 121 ? -7.423 -8.054 17.107 1.00 96.38 121 MET A O 1
ATOM 988 N N . THR A 1 122 ? -9.496 -8.187 17.994 1.00 94.94 122 THR A N 1
ATOM 989 C CA . THR A 1 122 ? -9.035 -8.460 19.359 1.00 94.94 122 THR A CA 1
ATOM 990 C C . THR A 1 122 ? -8.221 -9.743 19.381 1.00 94.94 122 THR A C 1
ATOM 992 O O . THR A 1 122 ? -8.583 -10.773 18.815 1.00 94.94 122 THR A O 1
ATOM 995 N N . ARG A 1 123 ? -7.052 -9.660 20.011 1.00 95.00 123 ARG A N 1
ATOM 996 C CA . ARG A 1 123 ? -6.146 -10.791 20.163 1.00 95.00 123 ARG A CA 1
ATOM 997 C C . ARG A 1 123 ? -6.312 -11.374 21.556 1.00 95.00 123 ARG A C 1
ATOM 999 O O . ARG A 1 123 ? -5.754 -10.827 22.502 1.00 95.00 123 ARG A O 1
ATOM 1006 N N . ASP A 1 124 ? -6.994 -12.508 21.638 1.00 95.12 124 ASP A N 1
ATOM 1007 C CA . ASP A 1 124 ? -7.173 -13.245 22.898 1.00 95.12 124 ASP A CA 1
ATOM 1008 C C . ASP A 1 124 ? -5.955 -14.111 23.240 1.00 95.12 124 ASP A C 1
ATOM 1010 O O . ASP A 1 124 ? -5.542 -14.210 24.393 1.00 95.12 124 ASP A O 1
ATOM 1014 N N . GLU A 1 125 ? -5.331 -14.706 22.221 1.00 96.25 125 GLU A N 1
ATOM 1015 C CA . GLU A 1 125 ? -4.163 -15.574 22.367 1.00 96.25 125 GLU A CA 1
ATOM 1016 C C . GLU A 1 125 ? -3.054 -15.177 21.387 1.00 96.25 125 GLU A C 1
ATOM 1018 O O . GLU A 1 125 ? -3.294 -14.749 20.251 1.00 96.25 125 GLU A O 1
ATOM 1023 N N . PHE A 1 126 ? -1.803 -15.333 21.816 1.00 93.69 126 PHE A N 1
ATOM 1024 C CA . PHE A 1 126 ? -0.657 -15.150 20.940 1.00 93.69 126 PHE A CA 1
ATOM 1025 C C . PHE A 1 126 ? -0.535 -16.300 19.930 1.00 93.69 126 PHE A C 1
ATOM 1027 O O . PHE A 1 126 ? -0.334 -17.452 20.302 1.00 93.69 126 PHE A O 1
ATOM 1034 N N . LYS A 1 127 ? -0.578 -15.970 18.634 1.00 90.69 127 LYS A N 1
ATOM 1035 C CA . LYS A 1 127 ? -0.363 -16.921 17.534 1.00 90.69 127 LYS A CA 1
ATOM 1036 C C . LYS A 1 127 ? 1.056 -16.748 16.969 1.00 90.69 127 LYS A C 1
ATOM 1038 O O . LYS A 1 127 ? 1.295 -15.760 16.271 1.00 90.69 127 LYS A O 1
ATOM 1043 N N . PRO A 1 128 ? 2.010 -17.653 17.259 1.00 91.88 128 PRO A N 1
ATOM 1044 C CA . PRO A 1 128 ? 3.395 -17.496 16.821 1.00 91.88 128 PRO A CA 1
ATOM 1045 C C . PRO A 1 128 ? 3.551 -17.695 15.308 1.00 91.88 128 PRO A C 1
ATOM 1047 O O . PRO A 1 128 ? 3.068 -18.674 14.742 1.00 91.88 128 PRO A O 1
ATOM 1050 N N . ALA A 1 129 ? 4.313 -16.811 14.662 1.00 93.62 129 ALA A N 1
ATOM 1051 C CA . ALA A 1 129 ? 4.799 -17.016 13.300 1.00 93.62 129 ALA A CA 1
ATOM 1052 C C . ALA A 1 129 ? 6.135 -17.778 13.346 1.00 93.62 129 ALA A C 1
ATOM 1054 O O . ALA A 1 129 ? 7.188 -17.182 13.539 1.00 93.62 129 ALA A O 1
ATOM 1055 N N . THR A 1 130 ? 6.112 -19.101 13.179 1.00 95.62 130 THR A N 1
ATOM 1056 C CA . THR A 1 130 ? 7.298 -19.965 13.380 1.00 95.62 130 THR A CA 1
ATOM 1057 C C . THR A 1 130 ? 8.409 -19.781 12.343 1.00 95.62 130 THR A C 1
ATOM 1059 O O . THR A 1 130 ? 9.521 -20.263 12.540 1.00 95.62 130 THR A O 1
ATOM 1062 N N . THR A 1 131 ? 8.127 -19.091 11.240 1.00 96.81 131 THR A N 1
ATOM 1063 C CA . THR A 1 131 ? 9.071 -18.854 10.140 1.00 96.81 131 THR A CA 1
ATOM 1064 C C . THR A 1 131 ? 9.688 -17.456 10.159 1.00 96.81 131 THR A C 1
ATOM 1066 O O . THR A 1 131 ? 10.526 -17.161 9.311 1.00 96.81 131 THR A O 1
ATOM 1069 N N . LEU A 1 132 ? 9.268 -16.574 11.074 1.00 96.19 132 LEU A N 1
ATOM 1070 C CA . LEU A 1 132 ? 9.705 -15.178 11.137 1.00 96.19 132 LEU A CA 1
ATOM 1071 C C . LEU A 1 132 ? 10.059 -14.789 12.572 1.00 96.19 132 LEU A C 1
ATOM 1073 O O . LEU A 1 132 ? 9.434 -15.229 13.530 1.00 96.19 132 LEU A O 1
ATOM 1077 N N . ASN A 1 133 ? 11.058 -13.924 12.718 1.00 95.56 133 ASN A N 1
ATOM 1078 C CA . ASN A 1 133 ? 11.429 -13.346 14.005 1.00 95.56 133 ASN A CA 1
ATOM 1079 C C . ASN A 1 133 ? 10.925 -11.897 14.121 1.00 95.56 133 ASN A C 1
ATOM 1081 O O . ASN A 1 133 ? 10.440 -11.301 13.158 1.00 95.56 133 ASN A O 1
ATOM 1085 N N . VAL A 1 134 ? 11.080 -11.305 15.306 1.00 96.38 134 VAL A N 1
ATOM 1086 C C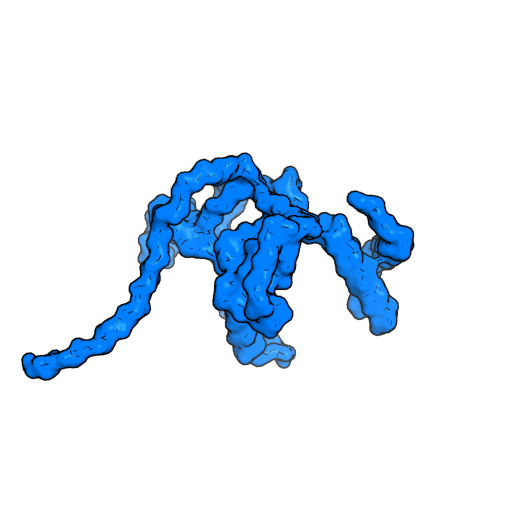A . VAL A 1 134 ? 10.667 -9.916 15.562 1.00 96.38 134 VAL A CA 1
ATOM 1087 C C . VAL A 1 134 ? 11.446 -8.890 14.726 1.00 96.38 134 VAL A C 1
ATOM 1089 O O . VAL A 1 134 ? 10.924 -7.819 14.432 1.00 96.38 134 VAL A O 1
ATOM 1092 N N . LEU A 1 135 ? 12.662 -9.217 14.272 1.00 97.81 135 LEU A N 1
ATOM 1093 C CA . LEU A 1 135 ? 13.436 -8.329 13.400 1.00 97.81 135 LEU A CA 1
ATOM 1094 C C . LEU A 1 135 ? 12.772 -8.180 12.030 1.00 97.81 135 LEU A C 1
ATOM 1096 O O . LEU A 1 135 ? 12.787 -7.087 11.477 1.00 97.81 135 LEU A O 1
ATOM 1100 N N . ALA A 1 136 ? 12.129 -9.230 11.510 1.00 97.25 136 ALA A N 1
ATOM 1101 C CA . ALA A 1 136 ? 11.343 -9.128 10.282 1.00 97.25 136 ALA A CA 1
ATOM 1102 C C . ALA A 1 136 ? 10.159 -8.152 10.439 1.00 97.25 136 ALA A C 1
ATOM 1104 O O . ALA A 1 136 ? 9.856 -7.399 9.514 1.00 97.25 136 ALA A O 1
ATOM 1105 N N . ALA A 1 137 ? 9.529 -8.115 11.620 1.00 95.75 137 ALA A N 1
ATOM 1106 C CA . ALA A 1 137 ? 8.463 -7.159 11.924 1.00 95.75 137 ALA A CA 1
ATOM 1107 C C . ALA A 1 137 ? 8.992 -5.716 12.027 1.00 95.75 137 ALA A C 1
ATOM 1109 O O . ALA A 1 137 ? 8.403 -4.799 11.458 1.00 95.75 137 ALA A O 1
ATOM 1110 N N . ALA A 1 138 ? 10.134 -5.514 12.691 1.00 98.06 138 ALA A N 1
ATOM 1111 C CA . ALA A 1 138 ? 10.781 -4.204 12.759 1.00 98.06 138 ALA A CA 1
ATOM 1112 C C . ALA A 1 138 ? 11.234 -3.717 11.371 1.00 98.06 138 ALA A C 1
ATOM 1114 O O . ALA A 1 138 ? 11.059 -2.548 11.035 1.00 98.06 138 ALA A O 1
ATOM 1115 N N . TRP A 1 139 ? 11.760 -4.621 10.541 1.00 98.19 139 TRP A N 1
ATOM 1116 C CA . TRP A 1 139 ? 12.190 -4.318 9.179 1.00 98.19 139 TRP A CA 1
ATOM 1117 C C . TRP A 1 139 ? 11.033 -3.826 8.308 1.00 98.19 139 TRP A C 1
ATOM 1119 O O . TRP A 1 139 ? 11.155 -2.785 7.674 1.00 98.19 139 TRP A O 1
ATOM 1129 N N . ILE A 1 140 ? 9.887 -4.518 8.296 1.00 97.81 140 ILE A N 1
ATOM 1130 C CA . ILE A 1 140 ? 8.761 -4.076 7.457 1.00 97.81 140 ILE A CA 1
ATOM 1131 C C . ILE A 1 140 ? 8.164 -2.743 7.938 1.00 97.81 140 ILE A C 1
ATOM 1133 O O . ILE A 1 140 ? 7.681 -1.954 7.129 1.00 97.81 140 ILE A O 1
ATOM 1137 N N . GLN A 1 141 ? 8.245 -2.439 9.238 1.00 97.75 141 GLN A N 1
ATOM 1138 C CA . GLN A 1 141 ? 7.891 -1.114 9.748 1.00 97.75 141 GLN A CA 1
ATOM 1139 C C . GLN A 1 141 ? 8.900 -0.041 9.307 1.00 97.75 141 GLN A C 1
ATOM 1141 O O . GLN A 1 141 ? 8.490 1.050 8.913 1.00 97.75 141 GLN A O 1
ATOM 1146 N N . PHE A 1 142 ? 10.199 -0.353 9.339 1.00 98.06 142 PHE A N 1
ATOM 1147 C CA . PHE A 1 142 ? 11.258 0.522 8.833 1.00 98.06 142 PHE A CA 1
ATOM 1148 C C . PHE A 1 142 ? 11.073 0.834 7.340 1.00 98.06 142 PHE A C 1
ATOM 1150 O O . PHE A 1 142 ? 11.150 1.992 6.939 1.00 98.06 142 PHE A O 1
ATOM 1157 N N . GLU A 1 143 ? 10.730 -0.167 6.534 1.00 98.12 143 GLU A N 1
ATOM 1158 C CA . GLU A 1 143 ? 10.391 0.024 5.124 1.00 98.12 143 GLU A CA 1
ATOM 1159 C C . GLU A 1 143 ? 9.153 0.915 4.938 1.00 98.12 143 GLU A C 1
ATOM 1161 O O . GLU A 1 143 ? 9.185 1.851 4.143 1.00 98.12 143 GLU A O 1
ATOM 1166 N N . ASN A 1 144 ? 8.084 0.721 5.722 1.00 96.75 144 ASN A N 1
ATOM 1167 C CA . ASN A 1 144 ? 6.909 1.601 5.667 1.00 96.75 144 ASN A CA 1
ATOM 1168 C C . ASN A 1 144 ? 7.258 3.067 5.985 1.00 96.75 144 ASN A C 1
ATOM 1170 O O . ASN A 1 144 ? 6.721 3.965 5.339 1.00 96.75 144 ASN A O 1
ATOM 1174 N N . HIS A 1 145 ? 8.177 3.316 6.928 1.00 95.62 145 HIS A N 1
ATOM 1175 C CA . HIS A 1 145 ? 8.679 4.666 7.223 1.00 95.62 145 HIS A CA 1
ATOM 1176 C C . HIS A 1 145 ? 9.434 5.294 6.039 1.00 95.62 145 HIS A C 1
ATOM 1178 O O . HIS A 1 145 ? 9.489 6.517 5.941 1.00 95.62 145 HIS A O 1
ATOM 1184 N N . ASN A 1 146 ? 10.002 4.474 5.154 1.00 94.38 146 ASN A N 1
ATOM 1185 C CA . ASN A 1 146 ? 10.673 4.914 3.935 1.00 94.38 146 ASN A CA 1
ATOM 1186 C C . ASN A 1 146 ? 9.704 5.064 2.745 1.00 94.38 146 ASN A C 1
ATOM 1188 O O . ASN A 1 146 ? 9.921 5.908 1.882 1.00 94.38 146 ASN A O 1
ATOM 1192 N N . TRP A 1 147 ? 8.642 4.255 2.669 1.00 94.88 147 TRP A N 1
ATOM 1193 C CA . TRP A 1 147 ? 7.791 4.183 1.478 1.00 94.88 147 TRP A CA 1
ATOM 1194 C C . TRP A 1 147 ? 6.629 5.174 1.456 1.00 94.88 147 TRP A C 1
ATOM 1196 O O . TRP A 1 147 ? 6.389 5.784 0.415 1.00 94.88 147 TRP A O 1
ATOM 1206 N N . PHE A 1 148 ? 5.846 5.293 2.535 1.00 92.50 148 PHE A N 1
ATOM 1207 C CA . PHE A 1 148 ? 4.627 6.102 2.480 1.00 92.50 148 PHE A CA 1
ATOM 1208 C C . PHE A 1 148 ? 4.109 6.586 3.835 1.00 92.50 148 PHE A C 1
ATOM 1210 O O . PHE A 1 148 ? 4.129 5.887 4.844 1.00 92.50 148 PHE A O 1
ATOM 1217 N N . PHE A 1 149 ? 3.518 7.781 3.813 1.00 92.12 149 PHE A N 1
ATOM 1218 C CA . PHE A 1 149 ? 2.777 8.366 4.922 1.00 92.12 149 PHE A CA 1
ATOM 1219 C C . PHE A 1 149 ? 1.628 9.222 4.376 1.00 92.12 149 PHE A C 1
ATOM 1221 O O . PHE A 1 149 ? 1.820 10.014 3.460 1.00 92.12 149 PHE A O 1
ATOM 1228 N N . HIS A 1 150 ? 0.428 9.077 4.940 1.00 90.81 150 HIS A N 1
ATOM 1229 C CA . HIS A 1 150 ? -0.774 9.785 4.473 1.00 90.81 150 HIS A CA 1
ATOM 1230 C C . HIS A 1 150 ? -0.912 11.216 5.033 1.00 90.81 150 HIS A C 1
ATOM 1232 O O . HIS A 1 150 ? -1.929 11.876 4.810 1.00 90.81 150 HIS A O 1
ATOM 1238 N N . GLY A 1 151 ? 0.089 11.700 5.774 1.00 89.19 151 GLY A N 1
ATOM 1239 C CA . GLY A 1 151 ? 0.011 12.965 6.497 1.00 89.19 151 GLY A CA 1
ATOM 1240 C C . GLY A 1 151 ? -0.728 12.835 7.832 1.00 89.19 151 GLY A C 1
ATOM 1241 O O . GLY A 1 151 ? -1.288 11.793 8.167 1.00 89.19 151 GLY A O 1
ATOM 1242 N N . ARG A 1 152 ? -0.709 13.911 8.625 1.00 89.50 152 ARG A N 1
ATOM 1243 C CA . ARG A 1 152 ? -1.345 13.949 9.958 1.00 89.50 152 ARG A CA 1
ATOM 1244 C C . ARG A 1 152 ? -2.819 1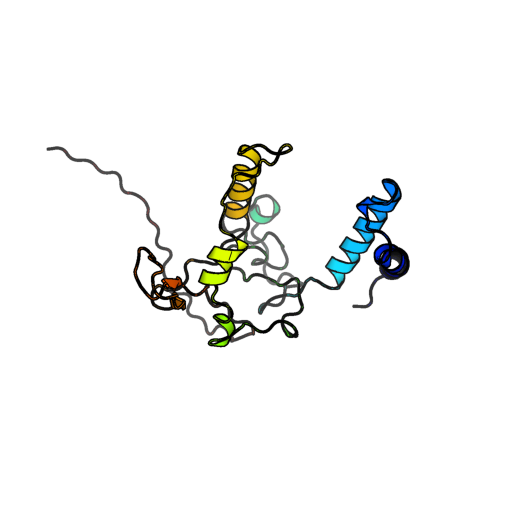4.370 9.934 1.00 89.50 152 ARG A C 1
ATOM 1246 O O . ARG A 1 152 ? -3.476 14.245 10.968 1.00 89.50 152 ARG A O 1
ATOM 1253 N N . GLY A 1 153 ? -3.306 14.861 8.792 1.00 90.25 153 GLY A N 1
ATOM 1254 C CA . GLY A 1 153 ? -4.601 15.533 8.694 1.00 90.25 153 GLY A CA 1
ATOM 1255 C C . GLY A 1 153 ? -4.632 16.857 9.461 1.00 90.25 153 GLY A C 1
ATOM 1256 O O . GLY A 1 153 ? -3.692 17.188 10.190 1.00 90.25 153 GLY A O 1
ATOM 1257 N N . GLU A 1 154 ? -5.731 17.589 9.315 1.00 91.44 154 GLU A N 1
ATOM 1258 C CA . GLU A 1 154 ? -5.971 18.804 10.094 1.00 91.44 154 GLU A CA 1
ATOM 1259 C C . GLU A 1 154 ? -6.613 18.450 11.450 1.00 91.44 154 GLU A C 1
ATOM 1261 O O . GLU A 1 154 ? -7.474 17.564 11.498 1.00 91.44 154 GLU A O 1
ATOM 1266 N N . PRO A 1 155 ? -6.207 19.082 12.570 1.00 91.12 155 PRO A N 1
ATOM 1267 C CA . PRO A 1 155 ? -6.714 18.735 13.901 1.00 91.12 155 PRO A CA 1
ATOM 1268 C C . PRO A 1 155 ? -8.224 18.920 14.091 1.00 91.12 155 PRO A C 1
ATOM 1270 O O . PRO A 1 155 ? -8.810 18.217 14.908 1.00 91.12 155 PRO A O 1
ATOM 1273 N N . ASP A 1 156 ? -8.833 19.855 13.364 1.00 93.31 156 ASP A N 1
ATOM 1274 C CA . ASP A 1 156 ? -10.265 20.177 13.385 1.00 93.31 156 ASP A CA 1
ATOM 1275 C C . ASP A 1 156 ? -11.095 19.278 12.450 1.00 93.31 156 ASP A C 1
ATOM 1277 O O . ASP A 1 156 ? -12.309 19.158 12.604 1.00 93.31 156 ASP A O 1
ATOM 1281 N N . GLN A 1 157 ? -10.453 18.609 11.489 1.00 93.25 157 GLN A N 1
ATOM 1282 C CA . GLN A 1 157 ? -11.108 17.717 10.535 1.00 93.25 157 GLN A CA 1
ATOM 1283 C C . GLN A 1 157 ? -11.175 16.300 11.102 1.00 93.25 157 GLN A C 1
ATOM 1285 O O . GLN A 1 157 ? -10.354 15.437 10.784 1.00 93.25 157 GLN A O 1
ATOM 1290 N N . ILE A 1 158 ? -12.179 16.048 11.937 1.00 93.69 158 ILE A N 1
ATOM 1291 C CA . ILE A 1 158 ? -12.345 14.779 12.653 1.00 93.69 158 ILE A CA 1
ATOM 1292 C C . ILE A 1 158 ? -13.499 13.924 12.103 1.00 93.69 158 ILE A C 1
ATOM 1294 O O . ILE A 1 158 ? -14.424 14.390 11.428 1.00 93.69 158 ILE A O 1
ATOM 1298 N N . LEU A 1 159 ? -13.380 12.623 12.337 1.00 93.25 159 LEU A N 1
ATOM 1299 C CA . LEU A 1 159 ? -14.412 11.604 12.250 1.00 93.25 159 LEU A CA 1
ATOM 1300 C C . LEU A 1 159 ? -14.795 11.243 13.681 1.00 93.25 159 LEU A C 1
ATOM 1302 O O . LEU A 1 159 ? -13.930 10.898 14.484 1.00 93.25 159 LEU A O 1
ATOM 1306 N N . GLU A 1 160 ? -16.084 11.317 13.966 1.00 94.12 160 GLU A N 1
ATOM 1307 C CA . GLU A 1 160 ? -16.674 10.887 15.228 1.00 94.12 160 GLU A CA 1
ATOM 1308 C C . GLU A 1 160 ? -17.192 9.467 15.035 1.00 94.12 160 GLU A C 1
ATOM 1310 O O . GLU A 1 160 ? -18.136 9.256 14.270 1.00 94.12 160 GLU A O 1
ATOM 1315 N N . VAL A 1 161 ? -16.530 8.495 15.660 1.00 94.62 161 VAL A N 1
ATOM 1316 C CA . VAL A 1 161 ? -16.943 7.092 15.637 1.00 94.62 161 VAL A CA 1
ATOM 1317 C C . VAL A 1 161 ? -17.768 6.829 16.897 1.00 94.62 161 VAL A C 1
ATOM 1319 O O . VAL A 1 161 ? -17.201 6.888 17.992 1.00 94.62 161 VAL A O 1
ATOM 1322 N N . PRO A 1 162 ? -19.079 6.555 16.766 1.00 91.56 162 PRO A N 1
ATOM 1323 C CA . PRO A 1 162 ? -19.922 6.231 17.910 1.00 91.56 162 PRO A CA 1
ATOM 1324 C C . PRO A 1 162 ? -19.422 4.977 18.626 1.00 91.56 162 PRO A C 1
ATOM 1326 O O . PRO A 1 162 ? -18.971 4.024 17.979 1.00 91.56 162 PRO A O 1
ATOM 1329 N N . LEU A 1 163 ? -19.518 4.986 19.951 1.00 93.56 163 LEU A N 1
ATOM 1330 C CA . LEU A 1 163 ? -19.179 3.850 20.796 1.00 93.56 163 LEU A CA 1
ATOM 1331 C C . LEU A 1 163 ? -20.444 3.152 21.295 1.00 93.56 163 LEU A C 1
ATOM 1333 O O . LEU A 1 163 ? -21.484 3.780 21.495 1.00 93.56 163 LEU A O 1
ATOM 1337 N N . GLU A 1 164 ? -20.349 1.841 21.500 1.00 91.38 164 GLU A N 1
ATOM 1338 C CA . GLU A 1 164 ? -21.430 1.087 22.131 1.00 91.38 164 GLU A CA 1
ATOM 1339 C C . GLU A 1 164 ? -21.520 1.420 23.631 1.00 91.38 164 GLU A C 1
ATOM 1341 O O . GLU A 1 164 ? -20.499 1.716 24.268 1.00 91.38 164 GLU A O 1
ATOM 1346 N N . PRO A 1 165 ? -22.718 1.344 24.242 1.00 90.69 165 PRO A N 1
ATOM 1347 C CA . PRO A 1 165 ? -22.880 1.588 25.667 1.00 90.69 165 PRO A CA 1
ATOM 1348 C C . PRO A 1 165 ? -21.952 0.707 26.516 1.00 90.69 165 PRO A C 1
ATOM 1350 O O . PRO A 1 165 ? -22.018 -0.519 26.474 1.00 90.69 165 PRO A O 1
ATOM 1353 N N . GLY A 1 166 ? -21.116 1.346 27.336 1.00 88.38 166 GLY A N 1
ATOM 1354 C CA . GLY A 1 166 ? -20.160 0.660 28.212 1.00 88.38 166 GLY A CA 1
ATOM 1355 C C . GLY A 1 166 ? -18.774 0.420 27.603 1.00 88.38 166 GLY A C 1
ATOM 1356 O O . GLY A 1 166 ? -17.910 -0.114 28.296 1.00 88.38 166 GLY A O 1
ATOM 1357 N N . ASP A 1 167 ? -18.520 0.835 26.358 1.00 91.38 167 ASP A N 1
ATOM 1358 C CA . ASP A 1 167 ? -17.164 0.850 25.801 1.00 91.38 167 ASP A CA 1
ATOM 1359 C C . ASP A 1 167 ? -16.341 1.991 26.423 1.00 91.38 167 ASP A C 1
ATOM 1361 O O . ASP A 1 167 ? -16.616 3.179 26.243 1.00 91.38 167 ASP A O 1
ATOM 1365 N N . HIS A 1 168 ? -15.318 1.620 27.191 1.00 87.75 168 HIS A N 1
ATOM 1366 C CA . HIS A 1 168 ? -14.434 2.561 27.870 1.00 87.75 168 HIS A CA 1
ATOM 1367 C C . HIS A 1 168 ? -13.258 2.954 26.972 1.00 87.75 168 HIS A C 1
ATOM 1369 O O . HIS A 1 168 ? -12.134 2.468 27.134 1.00 87.75 168 HIS A O 1
ATOM 1375 N N . TRP A 1 169 ? -13.514 3.864 26.035 1.00 93.06 169 TRP A N 1
ATOM 1376 C CA . TRP A 1 169 ? -12.460 4.499 25.252 1.00 93.06 169 TRP A CA 1
ATOM 1377 C C . TRP A 1 169 ? -11.734 5.585 26.079 1.00 93.06 169 TRP A C 1
ATOM 1379 O O . TRP A 1 169 ? -12.411 6.390 26.726 1.00 93.06 169 TRP A O 1
ATOM 1389 N N . PRO A 1 170 ? -10.383 5.644 26.094 1.00 92.25 170 PRO A N 1
ATOM 1390 C CA . PRO A 1 170 ? -9.639 6.527 27.002 1.00 92.25 170 PRO A CA 1
ATOM 1391 C C . PRO A 1 170 ? -9.979 8.017 26.869 1.00 92.25 170 PRO A C 1
ATOM 1393 O O . PRO A 1 170 ? -10.032 8.726 27.872 1.00 92.25 170 PRO A O 1
ATOM 1396 N N . GLU A 1 171 ? -10.217 8.493 25.648 1.00 91.50 171 GLU A N 1
ATOM 1397 C CA . GLU A 1 171 ? -10.548 9.892 25.358 1.00 91.50 171 GLU A CA 1
ATOM 1398 C C . GLU A 1 171 ? -12.052 10.218 25.469 1.00 91.50 171 GLU A C 1
ATOM 1400 O O . GLU A 1 171 ? -12.437 11.373 25.283 1.00 91.50 171 GLU A O 1
ATOM 1405 N N . GLY A 1 172 ? -12.895 9.236 25.810 1.00 89.88 172 GLY A N 1
ATOM 1406 C CA . GLY A 1 172 ? -14.345 9.389 25.961 1.00 89.88 172 GLY A CA 1
ATOM 1407 C C . GLY A 1 172 ? -15.164 8.926 24.752 1.00 89.88 172 GLY A C 1
ATOM 1408 O O . GLY A 1 172 ? -14.659 8.244 23.863 1.00 89.88 172 GLY A O 1
ATOM 1409 N N . ASP A 1 173 ? -16.448 9.291 24.758 1.00 89.12 173 ASP A N 1
ATOM 1410 C CA . ASP A 1 173 ? -17.441 8.969 23.726 1.00 89.12 173 ASP A CA 1
ATOM 1411 C C . ASP A 1 173 ? -17.926 10.269 23.053 1.00 89.12 173 ASP A C 1
ATOM 1413 O O . ASP A 1 173 ? -18.387 11.172 23.766 1.00 89.12 173 ASP A O 1
ATOM 1417 N N . PRO A 1 174 ? -17.808 10.411 21.717 1.00 92.44 174 PRO A N 1
ATOM 1418 C CA . PRO A 1 174 ? -17.326 9.424 20.738 1.00 92.44 174 PRO A CA 1
ATOM 1419 C C . PRO A 1 174 ? -15.799 9.294 20.663 1.00 92.44 174 PRO A C 1
ATOM 1421 O O . PRO A 1 174 ? -15.046 10.153 21.121 1.00 92.44 174 PRO A O 1
ATOM 1424 N N . MET A 1 175 ? -15.335 8.236 19.990 1.00 94.62 175 MET A N 1
ATOM 1425 C CA . MET A 1 175 ? -13.931 8.098 19.601 1.00 94.62 175 MET A CA 1
ATOM 1426 C C . MET A 1 175 ? -13.623 9.027 18.417 1.00 94.62 175 MET A C 1
ATOM 1428 O O . MET A 1 175 ? -14.204 8.897 17.335 1.00 94.62 175 MET A O 1
ATOM 1432 N N . TYR A 1 176 ? -12.666 9.939 18.599 1.00 93.75 176 TYR A N 1
ATOM 1433 C CA . TYR A 1 176 ? -12.267 10.914 17.580 1.00 93.75 176 TYR A CA 1
ATOM 1434 C C . TYR A 1 176 ? -11.072 10.438 16.753 1.00 93.75 176 TYR A C 1
ATOM 1436 O O . TYR A 1 176 ? -9.995 10.168 17.284 1.00 93.75 176 TYR A O 1
ATOM 1444 N N . ILE A 1 177 ? -11.226 10.418 15.428 1.00 93.00 177 ILE A N 1
ATOM 1445 C CA . ILE A 1 177 ? -10.170 10.046 14.478 1.00 93.00 177 ILE A CA 1
ATOM 1446 C C . ILE A 1 177 ? -9.957 11.182 13.479 1.00 93.00 177 ILE A C 1
ATOM 1448 O O . ILE A 1 177 ? -10.908 11.676 12.884 1.00 93.00 177 ILE A O 1
ATOM 1452 N N . ARG A 1 178 ? -8.712 11.603 13.238 1.00 94.06 178 ARG A N 1
ATOM 1453 C CA . ARG A 1 178 ? -8.434 12.636 12.224 1.00 94.06 178 ARG A CA 1
ATOM 1454 C C . ARG A 1 178 ? -8.702 12.123 10.815 1.00 94.06 178 ARG A C 1
ATOM 1456 O O . ARG A 1 178 ? -8.347 10.996 10.468 1.00 94.06 178 ARG A O 1
ATOM 1463 N N . ARG A 1 179 ? -9.277 12.980 9.976 1.00 92.62 179 ARG A N 1
ATOM 1464 C CA . ARG A 1 179 ? -9.447 12.714 8.548 1.00 92.62 179 ARG A CA 1
ATOM 1465 C C . ARG A 1 179 ? -8.091 12.702 7.854 1.00 92.62 179 ARG A C 1
ATOM 1467 O O . ARG A 1 179 ? -7.203 13.497 8.155 1.00 92.62 179 ARG A O 1
ATOM 1474 N N . THR A 1 180 ? -7.953 11.809 6.882 1.00 91.06 180 THR A N 1
ATOM 1475 C CA . THR A 1 180 ? -6.796 11.784 5.985 1.00 91.06 180 THR A CA 1
ATOM 1476 C C . THR A 1 180 ? -6.683 13.097 5.207 1.00 91.06 180 THR A C 1
ATOM 1478 O O . THR A 1 180 ? -7.702 13.706 4.869 1.00 91.06 180 THR A O 1
ATOM 1481 N N . VAL A 1 181 ? -5.453 13.518 4.888 1.00 87.00 181 VAL A N 1
ATOM 1482 C CA . VAL A 1 181 ? -5.206 14.705 4.058 1.00 87.00 181 VAL A CA 1
ATOM 1483 C C . VAL A 1 181 ? -5.931 14.549 2.721 1.00 87.00 181 VAL A C 1
ATOM 1485 O O . VAL A 1 181 ? -5.762 13.555 2.010 1.00 87.00 181 VAL A O 1
ATOM 1488 N N . SER A 1 182 ? -6.767 15.531 2.389 1.00 76.56 182 SER A N 1
ATOM 1489 C CA . SER A 1 182 ? -7.508 15.534 1.131 1.00 76.56 182 SER A CA 1
ATOM 1490 C C . SER A 1 182 ? -6.585 15.952 -0.005 1.00 76.56 182 SER A C 1
ATOM 1492 O O . SER A 1 182 ? -6.137 17.091 -0.060 1.00 76.56 182 SER A O 1
ATOM 1494 N N . VAL A 1 183 ? -6.331 15.038 -0.939 1.00 68.00 183 VAL A N 1
ATOM 1495 C CA . VAL A 1 183 ? -5.682 15.362 -2.212 1.00 68.00 183 VAL A CA 1
ATOM 1496 C C . VAL A 1 183 ? -6.777 15.442 -3.276 1.00 68.00 183 VAL A C 1
ATOM 1498 O O . VAL A 1 183 ? -7.522 14.467 -3.431 1.00 68.00 183 VAL A O 1
ATOM 1501 N N . PRO A 1 184 ? -6.931 16.570 -3.996 1.00 57.91 184 PRO A N 1
ATOM 1502 C CA . PRO A 1 184 ? -7.950 16.700 -5.032 1.00 57.91 184 PRO A CA 1
ATOM 1503 C C . PRO A 1 184 ? -7.858 15.553 -6.044 1.00 57.91 184 PRO A C 1
ATOM 1505 O O . PRO A 1 184 ? -6.796 15.293 -6.606 1.00 57.91 184 PRO A O 1
ATOM 1508 N N . ALA A 1 185 ? -8.979 14.865 -6.279 1.00 48.75 185 ALA A N 1
ATOM 1509 C CA . ALA A 1 185 ? -9.058 13.724 -7.197 1.00 48.75 185 ALA A CA 1
ATOM 1510 C C . ALA A 1 185 ? -9.033 14.131 -8.684 1.00 48.75 185 ALA A C 1
ATOM 1512 O O . ALA A 1 185 ? -8.824 13.286 -9.552 1.00 48.75 185 ALA A O 1
ATOM 1513 N N . HIS A 1 186 ? -9.214 15.421 -8.983 1.00 41.75 186 HIS A N 1
ATOM 1514 C CA . HIS A 1 186 ? -9.240 15.980 -10.333 1.00 41.75 186 HIS A CA 1
ATOM 1515 C C . HIS A 1 186 ? -8.539 17.340 -10.375 1.00 41.75 186 HIS A C 1
ATOM 1517 O O . HIS A 1 186 ? -8.444 18.010 -9.348 1.00 41.75 186 HIS A O 1
ATOM 1523 N N . HIS A 1 187 ? -8.081 17.731 -11.569 1.00 40.34 187 HIS A N 1
ATOM 1524 C CA . HIS A 1 187 ? -7.491 19.036 -11.867 1.00 40.34 187 HIS A CA 1
ATOM 1525 C C . HIS A 1 187 ? -8.407 20.188 -11.416 1.00 40.34 187 HIS A C 1
ATOM 1527 O O . HIS A 1 187 ? -9.272 20.643 -12.161 1.00 40.34 187 HIS A O 1
ATOM 1533 N N . GLY A 1 188 ? -8.206 20.682 -10.199 1.00 32.12 188 GLY A N 1
ATOM 1534 C CA . GLY A 1 188 ? -8.422 22.088 -9.900 1.00 32.12 188 GLY A CA 1
ATOM 1535 C C . GLY A 1 188 ? -7.137 22.793 -10.299 1.00 32.12 188 GLY A C 1
ATOM 1536 O O . GLY A 1 188 ? -6.079 22.438 -9.782 1.00 32.12 188 GLY A O 1
ATOM 1537 N N . GLY A 1 189 ? -7.197 23.708 -11.266 1.00 31.30 189 GLY A N 1
ATOM 1538 C CA . GLY A 1 189 ? -6.040 24.523 -11.622 1.00 31.30 189 GLY A CA 1
ATOM 1539 C C . GLY A 1 189 ? -5.474 25.153 -10.355 1.00 31.30 189 GLY A C 1
ATOM 1540 O O . GLY A 1 189 ? -6.188 25.862 -9.650 1.00 31.30 189 GLY A O 1
ATOM 1541 N N . ALA A 1 190 ? -4.217 24.851 -10.041 1.00 33.25 190 ALA A N 1
ATOM 1542 C CA . ALA A 1 190 ? -3.513 25.536 -8.977 1.00 33.25 190 ALA A CA 1
ATOM 1543 C C . ALA A 1 190 ? -3.284 26.979 -9.444 1.00 33.25 190 ALA A C 1
ATOM 1545 O O . ALA A 1 190 ? -2.311 27.274 -10.135 1.00 33.25 190 ALA A O 1
ATOM 1546 N N . SER A 1 191 ? -4.205 27.882 -9.107 1.00 32.75 191 SER A N 1
ATOM 1547 C CA . SER A 1 191 ? -3.862 29.293 -8.979 1.00 32.75 191 SER A CA 1
ATOM 1548 C C . SER A 1 191 ? -2.822 29.375 -7.868 1.00 32.75 191 SER A C 1
ATOM 1550 O O . SER A 1 191 ? -3.092 28.969 -6.737 1.00 32.75 191 SER A O 1
ATOM 1552 N N . GLY A 1 192 ? -1.613 29.792 -8.238 1.00 41.16 192 GLY A N 1
ATOM 1553 C CA . GLY A 1 192 ? -0.454 29.801 -7.366 1.00 41.16 192 GLY A CA 1
ATOM 1554 C C . GLY A 1 192 ? -0.695 30.582 -6.083 1.00 41.16 192 GLY A C 1
ATOM 1555 O O . GLY A 1 192 ? -0.947 31.778 -6.125 1.00 41.16 192 GLY A O 1
ATOM 1556 N N . ASP A 1 193 ? -0.546 29.892 -4.960 1.00 30.97 193 ASP A N 1
ATOM 1557 C CA . ASP A 1 193 ? -0.021 30.477 -3.736 1.00 30.97 193 ASP A CA 1
ATOM 1558 C C . ASP A 1 193 ? 0.592 29.343 -2.900 1.00 30.97 193 ASP A C 1
ATOM 1560 O O . ASP A 1 193 ? -0.073 28.682 -2.106 1.00 30.97 193 ASP A O 1
ATOM 1564 N N . ARG A 1 194 ? 1.868 29.024 -3.157 1.00 38.66 194 ARG A N 1
ATOM 1565 C CA . ARG A 1 194 ? 2.675 28.219 -2.229 1.00 38.66 194 ARG A CA 1
ATOM 1566 C C . ARG A 1 194 ? 3.449 29.184 -1.337 1.00 38.66 194 ARG A C 1
ATOM 1568 O O . ARG A 1 194 ? 4.655 29.351 -1.486 1.00 38.66 194 ARG A O 1
ATOM 1575 N N . SER A 1 195 ? 2.743 29.812 -0.406 1.00 33.38 195 SER A N 1
ATOM 1576 C CA . SER A 1 195 ? 3.336 30.427 0.776 1.00 33.38 195 SER A CA 1
ATOM 1577 C C . SER A 1 195 ? 2.811 29.688 2.010 1.00 33.38 195 SER A C 1
ATOM 1579 O O . SER A 1 195 ? 1.631 29.739 2.339 1.00 33.38 195 SER A O 1
ATOM 1581 N N . GLY A 1 196 ? 3.673 28.912 2.676 1.00 28.16 196 GLY A N 1
ATOM 1582 C CA . GLY A 1 196 ? 3.243 28.181 3.869 1.00 28.16 196 GLY A CA 1
ATOM 1583 C C . GLY A 1 196 ? 4.213 27.137 4.411 1.00 28.16 196 GLY A C 1
ATOM 1584 O O . GLY A 1 196 ? 4.029 25.950 4.188 1.00 28.16 196 GLY A O 1
ATOM 1585 N N . SER A 1 197 ? 5.163 27.598 5.230 1.00 31.22 197 SER A N 1
ATOM 1586 C CA . SER A 1 197 ? 5.668 26.875 6.410 1.00 31.22 197 SER A CA 1
ATOM 1587 C C . SER A 1 197 ? 6.546 25.628 6.190 1.00 31.22 197 SER A C 1
ATOM 1589 O O . SER A 1 197 ? 6.211 24.512 6.584 1.00 31.22 197 SER A O 1
ATOM 1591 N N . ALA A 1 198 ? 7.766 25.837 5.689 1.00 30.95 198 ALA A N 1
ATOM 1592 C CA . ALA A 1 198 ? 8.894 24.985 6.065 1.00 30.95 198 ALA A CA 1
ATOM 1593 C C . ALA A 1 198 ? 9.363 25.383 7.480 1.00 30.95 198 ALA A C 1
ATOM 1595 O O . ALA A 1 198 ? 10.218 26.252 7.656 1.00 30.95 198 ALA A O 1
ATOM 1596 N N . GLY A 1 199 ? 8.760 24.785 8.507 1.00 28.20 199 GLY A N 1
ATOM 1597 C CA . GLY A 1 199 ? 9.215 24.911 9.891 1.00 28.20 199 GLY A CA 1
ATOM 1598 C C . GLY A 1 199 ? 10.524 24.150 10.106 1.00 28.20 199 GLY A C 1
ATOM 1599 O O . GLY A 1 199 ? 10.509 22.979 10.473 1.00 28.20 199 GLY A O 1
ATOM 1600 N N . SER A 1 200 ? 11.656 24.815 9.876 1.00 30.44 200 SER A N 1
ATOM 1601 C CA . SER A 1 200 ? 12.984 24.337 10.272 1.00 30.44 200 SER A CA 1
ATOM 1602 C C . SER A 1 200 ? 13.127 24.414 11.795 1.00 30.44 200 SER A C 1
ATOM 1604 O O . SER A 1 200 ? 13.304 25.493 12.359 1.00 30.44 200 SER A O 1
ATOM 1606 N N . SER A 1 201 ? 13.055 23.275 12.486 1.00 32.22 201 SER A N 1
ATOM 1607 C CA . SER A 1 201 ? 13.476 23.167 13.885 1.00 32.22 201 SER A CA 1
ATOM 1608 C C . SER A 1 201 ? 14.971 22.844 13.945 1.00 32.22 201 SER A C 1
ATOM 1610 O O . SER A 1 201 ? 15.373 21.716 14.233 1.00 32.22 201 SER A O 1
ATOM 1612 N N . ALA A 1 202 ? 15.811 23.838 13.656 1.00 32.91 202 ALA A N 1
ATOM 1613 C CA . ALA A 1 202 ? 17.221 23.790 14.016 1.00 32.91 202 ALA A CA 1
ATOM 1614 C C . ALA A 1 202 ? 17.349 24.049 15.527 1.00 32.91 202 ALA A C 1
ATOM 1616 O O . ALA A 1 202 ? 17.147 25.167 16.003 1.00 32.91 202 ALA A O 1
ATOM 1617 N N . GLY A 1 203 ? 17.656 22.996 16.287 1.00 30.36 203 GLY A N 1
ATOM 1618 C CA . GLY A 1 203 ? 17.941 23.081 17.715 1.00 30.36 203 GLY A CA 1
ATOM 1619 C C . GLY A 1 203 ? 19.149 23.978 17.984 1.00 30.36 203 GLY A C 1
ATOM 1620 O O . GLY A 1 203 ? 20.272 23.660 17.597 1.00 30.36 203 GLY A O 1
ATOM 1621 N N . ARG A 1 204 ? 18.925 25.099 18.675 1.00 31.67 204 ARG A N 1
ATOM 1622 C CA . ARG A 1 204 ? 19.997 25.881 19.293 1.00 31.67 204 ARG A CA 1
ATOM 1623 C C . ARG A 1 204 ? 20.299 25.301 20.668 1.00 31.67 204 ARG A C 1
ATOM 1625 O O . ARG A 1 204 ? 19.551 25.499 21.618 1.00 31.67 204 ARG A O 1
ATOM 1632 N N . ASN A 1 205 ? 21.423 24.602 20.739 1.00 34.50 205 ASN A N 1
ATOM 1633 C CA . ASN A 1 205 ? 22.135 24.316 21.973 1.00 34.50 205 ASN A CA 1
ATOM 1634 C C . ASN A 1 205 ? 22.863 25.603 22.406 1.00 34.50 205 ASN A C 1
ATOM 1636 O O . ASN A 1 205 ? 23.588 26.194 21.605 1.00 34.50 205 ASN A O 1
ATOM 1640 N N . GLY A 1 206 ? 22.661 26.054 23.641 1.00 31.27 206 GLY A N 1
ATOM 1641 C CA . GLY A 1 206 ? 23.308 27.253 24.179 1.00 31.27 206 GLY A CA 1
ATOM 1642 C C . GLY A 1 206 ? 23.102 27.341 25.685 1.00 31.27 206 GLY A C 1
ATOM 1643 O O . GLY A 1 206 ? 22.023 27.703 26.137 1.00 31.27 206 GLY A O 1
ATOM 1644 N N . GLY A 1 207 ? 24.126 26.938 26.436 1.00 28.91 207 GLY A N 1
ATOM 1645 C CA . GLY A 1 207 ? 24.114 26.852 27.890 1.00 28.91 207 GLY A CA 1
ATOM 1646 C C . GLY A 1 207 ? 24.319 28.176 28.633 1.00 28.91 207 GLY A C 1
ATOM 1647 O O . GLY A 1 207 ? 24.771 29.173 28.076 1.00 28.91 207 GLY A O 1
ATOM 1648 N N . GLY A 1 208 ? 24.037 28.094 29.931 1.00 29.73 208 GLY A N 1
ATOM 1649 C CA . GLY A 1 208 ? 24.403 28.989 31.035 1.00 29.73 208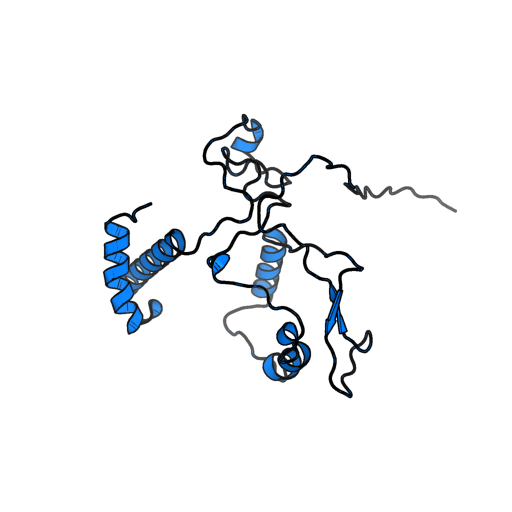 GLY A CA 1
ATOM 1650 C C . GLY A 1 208 ? 23.752 28.375 32.283 1.00 29.73 208 GLY A C 1
ATOM 1651 O O . GLY A 1 208 ? 22.544 28.172 32.269 1.00 29.73 208 GLY A O 1
ATOM 1652 N N . GLN A 1 209 ? 24.467 27.821 33.274 1.00 36.06 209 GLN A N 1
ATOM 1653 C CA . GLN A 1 209 ? 25.233 28.549 34.305 1.00 36.06 209 GLN A CA 1
ATOM 1654 C C . GLN A 1 209 ? 24.486 29.842 34.663 1.00 36.06 209 GLN A C 1
ATOM 1656 O O . GLN A 1 209 ? 24.398 30.727 33.821 1.00 36.06 209 GLN A O 1
ATOM 1661 N N . SER A 1 210 ? 23.850 29.987 35.821 1.00 38.50 210 SER A N 1
ATOM 1662 C CA . SER A 1 210 ? 24.144 29.530 37.189 1.00 38.50 210 SER A CA 1
ATOM 1663 C C . SER A 1 210 ? 22.862 29.455 38.012 1.00 38.50 210 SER A C 1
ATOM 1665 O O . SER A 1 210 ? 21.994 30.320 37.755 1.00 38.50 210 SER A O 1
#

pLDDT: mean 84.59, std 20.16, range [28.16, 98.19]